Protein AF-A0A8S3EMP4-F1 (afdb_monomer_lite)

Foldseek 3Di:
DLLVLQVVLCCVVPVPLDQDQEEEEAEPEPPFADDDQVVLVVVVDRYGYHHDLVNLLSVLLSNVVSVVVCVVVVHDQAAYEYEYEEELVSVLSNLVSNCVNCVPPDPCVVVSYAYHYAYREDYPVQVVVCVVPVLSCVLHVVNNDDDSHDDSVSVSVSVVCCVVPPPDGDPDDSVVSVPPPDDD

Organism: NCBI:txid392030

Sequence (184 aa):
SPRDSVVKQLDELYTNDRLPDTVICLYTGINQPNINATKFKEYNLSVISLSTFVDAKAVLNNLIQRIQKNTSQSQQISVIRIVLLGNDAFVNAFLQSYVECLASRPHEYMNYFRFYFVPLIFSYLAKFLGSLDSQYGSLFSSMESYSEMIDARELSQKITRYLKTSQRTLALPVGEVMLNRKGR

Secondary structure (DSSP, 8-state):
-HHHHHHHHHHHH-TTSPPPSEEEEEE-STT--B--GGGGGGGT--EEEE-STHHHHHHHHHHHHHHHHHHHTTPPPPPEEEEEEE-HHHHHHHHHHHHHHHTTS-GGGGGGEEEEEEESS--HHHHHHHHH-HHHHHHHGGGGG--SB--HHHHHHHHHHHHHH--------HHHHTTTTS--

InterPro domains:
  IPR019381 Phosphofurin acidic cluster sorting protein 1/2, C-terminal [PF10254] (7-182)
  IPR019381 Phosphofurin acidic cluster sorting protein 1/2, C-terminal [PTHR13280] (2-182)

Radius of gyration: 16.08 Å; chains: 1; bounding box: 39×39×39 Å

Structure (mmCIF, N/CA/C/O backbone):
data_AF-A0A8S3EMP4-F1
#
_entry.id   AF-A0A8S3EMP4-F1
#
loop_
_atom_site.group_PDB
_atom_site.id
_atom_site.type_symbol
_atom_site.label_atom_id
_atom_site.label_alt_id
_atom_site.label_comp_id
_atom_site.label_asym_id
_atom_site.label_entity_id
_atom_site.label_seq_id
_atom_site.pdbx_PDB_ins_code
_atom_site.Cartn_x
_atom_site.Cartn_y
_atom_site.Cartn_z
_atom_site.occupancy
_atom_site.B_iso_or_equiv
_atom_site.auth_seq_id
_atom_site.auth_comp_id
_atom_site.auth_asym_id
_atom_site.auth_atom_id
_atom_site.pdbx_PDB_model_num
ATOM 1 N N . SER A 1 1 ? 12.428 14.053 11.175 1.00 54.91 1 SER A N 1
ATOM 2 C CA . SER A 1 1 ? 12.764 12.627 10.959 1.00 54.91 1 SER A CA 1
ATOM 3 C C . SER A 1 1 ? 11.940 12.075 9.792 1.00 54.91 1 SER A C 1
ATOM 5 O O . SER A 1 1 ? 10.951 12.714 9.443 1.00 54.91 1 SER A O 1
ATOM 7 N N . PRO A 1 2 ? 12.296 10.930 9.171 1.00 59.41 2 PRO A N 1
ATOM 8 C CA . PRO A 1 2 ? 11.475 10.305 8.121 1.00 59.41 2 PRO A CA 1
ATOM 9 C C . PRO A 1 2 ? 10.012 10.088 8.547 1.00 59.41 2 PRO A C 1
ATOM 11 O O . PRO A 1 2 ? 9.094 10.389 7.789 1.00 59.41 2 PRO A O 1
ATOM 14 N N . ARG A 1 3 ? 9.790 9.723 9.820 1.00 58.44 3 ARG A N 1
ATOM 15 C CA . ARG A 1 3 ? 8.451 9.588 10.418 1.00 58.44 3 ARG A CA 1
ATOM 16 C C . ARG A 1 3 ? 7.648 10.892 10.391 1.00 58.44 3 ARG A C 1
ATOM 18 O O . ARG A 1 3 ? 6.479 10.864 10.021 1.00 58.44 3 ARG A O 1
ATOM 25 N N . ASP A 1 4 ? 8.268 12.025 10.723 1.00 66.31 4 ASP A N 1
ATOM 26 C CA . ASP A 1 4 ? 7.581 13.330 10.745 1.00 66.31 4 ASP A CA 1
ATOM 27 C C . ASP A 1 4 ? 7.141 13.763 9.338 1.00 66.31 4 ASP A C 1
ATOM 29 O O . ASP A 1 4 ? 6.114 14.417 9.173 1.00 66.31 4 ASP A O 1
ATOM 33 N N . SER A 1 5 ? 7.886 13.354 8.304 1.00 78.50 5 SER A N 1
ATOM 34 C CA . SER A 1 5 ? 7.520 13.610 6.907 1.00 78.50 5 SER A CA 1
ATOM 35 C C . SER A 1 5 ? 6.295 12.802 6.471 1.00 78.50 5 SER A C 1
ATOM 37 O O . SER A 1 5 ? 5.446 13.321 5.748 1.00 78.50 5 SER A O 1
ATOM 39 N N . VAL A 1 6 ? 6.173 11.552 6.925 1.00 80.81 6 VAL A N 1
ATOM 40 C CA . VAL A 1 6 ? 5.032 10.678 6.603 1.00 80.81 6 VAL A CA 1
ATOM 41 C C . VAL A 1 6 ? 3.768 11.145 7.313 1.00 80.81 6 VAL A C 1
ATOM 43 O O . VAL A 1 6 ? 2.712 11.220 6.691 1.00 80.81 6 VAL A O 1
ATOM 46 N N . VAL A 1 7 ? 3.874 11.505 8.595 1.00 80.06 7 VAL A N 1
ATOM 47 C CA . VAL A 1 7 ? 2.746 12.053 9.365 1.00 80.06 7 VAL A CA 1
ATOM 48 C C . VAL A 1 7 ? 2.247 13.348 8.729 1.00 80.06 7 VAL A C 1
ATOM 50 O O . VAL A 1 7 ? 1.055 13.471 8.473 1.00 80.06 7 VAL A O 1
ATOM 53 N N . LYS A 1 8 ? 3.153 14.252 8.341 1.00 83.44 8 LYS A N 1
ATOM 54 C CA . LYS A 1 8 ? 2.778 15.480 7.632 1.00 83.44 8 LYS A CA 1
ATOM 55 C C . LYS A 1 8 ? 2.045 15.201 6.314 1.00 83.44 8 LYS A C 1
ATOM 57 O O . LYS A 1 8 ? 1.024 15.825 6.051 1.00 83.44 8 LYS A O 1
ATOM 62 N N . GLN A 1 9 ? 2.518 14.244 5.510 1.00 82.62 9 GLN A N 1
ATOM 63 C CA . GLN A 1 9 ? 1.823 13.835 4.280 1.00 82.62 9 GLN A CA 1
ATOM 64 C C . GLN A 1 9 ? 0.419 13.282 4.573 1.00 82.62 9 GLN A C 1
ATOM 66 O O . GLN A 1 9 ? -0.524 13.587 3.850 1.00 82.62 9 GLN A O 1
ATOM 71 N N . LEU A 1 10 ? 0.263 12.482 5.631 1.00 81.12 10 LEU A N 1
ATOM 72 C CA . LEU A 1 10 ? -1.033 11.936 6.044 1.00 81.12 10 LEU A CA 1
ATOM 73 C C . LEU A 1 10 ? -2.005 13.032 6.494 1.00 81.12 10 LEU A C 1
ATOM 75 O O . LEU A 1 10 ? -3.180 12.983 6.132 1.00 81.12 10 LEU A O 1
ATOM 79 N N . ASP A 1 11 ? -1.521 14.019 7.244 1.00 83.69 11 ASP A N 1
ATOM 80 C CA . ASP A 1 11 ? -2.336 15.132 7.735 1.00 83.69 11 ASP A CA 1
ATOM 81 C C . ASP A 1 11 ? -2.747 16.077 6.595 1.00 83.69 11 ASP A C 1
ATOM 83 O O . ASP A 1 11 ? -3.903 16.498 6.526 1.00 83.69 11 ASP A O 1
ATOM 87 N N . GLU A 1 12 ? -1.839 16.343 5.649 1.00 80.81 12 GLU A N 1
ATOM 88 C CA . GLU A 1 12 ? -2.131 17.113 4.432 1.00 80.81 12 GLU A CA 1
ATOM 89 C C . GLU A 1 12 ? -3.166 16.415 3.538 1.00 80.81 12 GLU A C 1
ATOM 91 O O . GLU A 1 12 ? -4.031 17.075 2.962 1.00 80.81 12 GLU A O 1
ATOM 96 N N . LEU A 1 13 ? -3.090 15.087 3.411 1.00 78.50 13 LEU A N 1
ATOM 97 C CA . LEU A 1 13 ? -3.970 14.321 2.525 1.00 78.50 13 LEU A CA 1
ATOM 98 C C . LEU A 1 13 ? -5.334 14.010 3.146 1.00 78.50 13 LEU A C 1
ATOM 100 O O . LEU A 1 13 ? -6.317 13.880 2.416 1.00 78.50 13 LEU A O 1
ATOM 104 N N . TYR A 1 14 ? -5.415 13.876 4.472 1.00 76.94 14 TYR A N 1
ATOM 105 C CA . TYR A 1 14 ? -6.601 13.347 5.142 1.00 76.94 14 TYR A CA 1
ATOM 106 C C . TYR A 1 14 ? -6.993 14.192 6.362 1.00 76.94 14 TYR A C 1
ATOM 108 O O . TYR A 1 14 ? -6.896 13.760 7.511 1.00 76.94 14 TYR A O 1
ATOM 116 N N . THR A 1 15 ? -7.504 15.391 6.107 1.00 66.06 15 THR A N 1
ATOM 117 C CA . T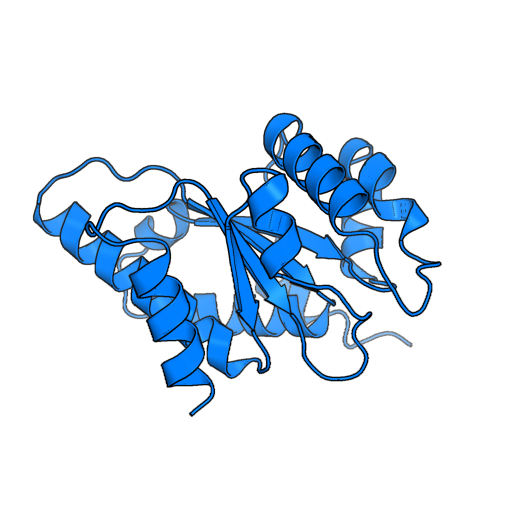HR A 1 15 ? -7.651 16.483 7.088 1.00 66.06 15 THR A CA 1
ATOM 118 C C . THR A 1 15 ? -8.811 16.338 8.091 1.00 66.06 15 THR A C 1
ATOM 120 O O . THR A 1 15 ? -8.842 17.058 9.079 1.00 66.06 15 THR A O 1
ATOM 123 N N . ASN A 1 16 ? -9.764 15.419 7.878 1.00 64.56 16 ASN A N 1
ATOM 124 C CA . ASN A 1 16 ? -11.051 15.402 8.608 1.00 64.56 16 ASN A CA 1
ATOM 125 C C . ASN A 1 16 ? -11.329 14.121 9.411 1.00 64.56 16 ASN A C 1
ATOM 127 O O . ASN A 1 16 ? -12.489 13.738 9.541 1.00 64.56 16 ASN A O 1
ATOM 131 N N . ASP A 1 17 ? -10.300 13.386 9.847 1.00 65.62 17 ASP A N 1
ATOM 132 C CA . ASP A 1 17 ? -10.422 12.059 10.497 1.00 65.62 17 ASP A CA 1
ATOM 133 C C . ASP A 1 17 ? -11.165 10.978 9.687 1.00 65.62 17 ASP A C 1
ATOM 135 O O . ASP A 1 17 ? -11.232 9.817 10.099 1.00 65.62 17 ASP A O 1
ATOM 139 N N . ARG A 1 18 ? -11.693 11.337 8.511 1.00 73.12 18 ARG A N 1
ATOM 140 C CA . ARG A 1 18 ? -12.319 10.417 7.573 1.00 73.12 18 ARG A CA 1
ATOM 141 C C . ARG A 1 18 ? -11.292 9.389 7.139 1.00 73.12 18 ARG A C 1
ATOM 143 O O . ARG A 1 18 ? -10.124 9.714 6.884 1.00 73.12 18 ARG A O 1
ATOM 150 N N . LEU A 1 19 ? -11.752 8.150 7.067 1.00 81.56 19 LEU A N 1
ATOM 151 C CA . LEU A 1 19 ? -10.963 7.069 6.518 1.00 81.56 19 LEU A CA 1
ATOM 152 C C . LEU A 1 19 ? -10.898 7.215 4.997 1.00 81.56 19 LEU A C 1
ATOM 154 O O . LEU A 1 19 ? -11.929 7.440 4.362 1.00 81.56 19 LEU A O 1
ATOM 158 N N . PRO A 1 20 ? -9.700 7.127 4.404 1.00 86.19 20 PRO A N 1
ATOM 159 C CA . PRO A 1 20 ? -9.576 7.117 2.960 1.00 86.19 20 PRO A CA 1
ATOM 160 C C . PRO A 1 20 ? -10.030 5.780 2.378 1.00 86.19 20 PRO A C 1
ATOM 162 O O . PRO A 1 20 ? -9.661 4.719 2.876 1.00 86.19 20 PRO A O 1
ATOM 165 N N . ASP A 1 21 ? -10.741 5.825 1.252 1.00 88.50 21 ASP A N 1
ATOM 166 C CA . ASP A 1 21 ? -11.104 4.610 0.511 1.00 88.50 21 ASP A CA 1
ATOM 167 C C . ASP A 1 21 ? -9.883 3.926 -0.120 1.00 88.50 21 ASP A C 1
ATOM 169 O O . ASP A 1 21 ? -9.904 2.731 -0.434 1.00 88.50 21 ASP A O 1
ATOM 173 N N . THR A 1 22 ? -8.822 4.690 -0.395 1.00 91.81 22 THR A N 1
ATOM 174 C CA . THR A 1 22 ? -7.575 4.198 -0.985 1.00 91.81 22 THR A CA 1
ATOM 175 C C . THR A 1 22 ? -6.382 4.995 -0.472 1.00 91.81 22 THR A C 1
ATOM 177 O O . THR A 1 22 ? -6.402 6.221 -0.474 1.00 91.81 22 THR A O 1
ATOM 180 N N . VAL A 1 23 ? -5.330 4.283 -0.073 1.00 93.56 23 VAL A N 1
ATOM 181 C CA . VAL A 1 23 ? -4.035 4.825 0.344 1.00 93.56 23 VAL A CA 1
ATOM 182 C C . VAL A 1 23 ? -2.970 4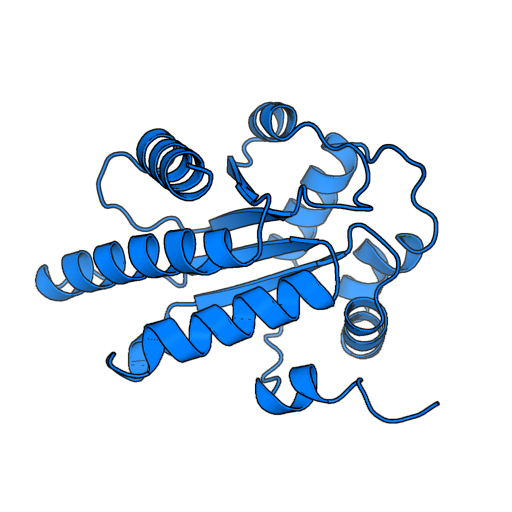.240 -0.567 1.00 93.56 23 VAL A C 1
ATOM 184 O O . VAL A 1 23 ? -2.798 3.023 -0.608 1.00 93.56 23 VAL A O 1
ATOM 187 N N . ILE A 1 24 ? -2.254 5.092 -1.298 1.00 95.31 24 ILE A N 1
ATOM 188 C CA . ILE A 1 24 ? -1.181 4.662 -2.196 1.00 95.31 24 ILE A CA 1
ATOM 189 C C . ILE A 1 24 ? 0.159 4.960 -1.529 1.00 95.31 24 ILE A C 1
ATOM 191 O O . ILE A 1 24 ? 0.492 6.116 -1.283 1.00 95.31 24 ILE A O 1
ATOM 195 N N . CYS A 1 25 ? 0.925 3.916 -1.243 1.00 95.62 25 CYS A N 1
ATOM 196 C CA . CYS A 1 25 ? 2.246 3.983 -0.634 1.00 95.62 25 CYS A CA 1
ATOM 197 C C . CYS A 1 25 ? 3.307 3.737 -1.710 1.00 95.62 25 CYS A C 1
ATOM 199 O O . CYS A 1 25 ? 3.409 2.626 -2.230 1.00 95.62 25 CYS A O 1
ATOM 201 N N . LEU A 1 26 ? 4.100 4.759 -2.026 1.00 94.75 26 LEU A N 1
ATOM 202 C CA . LEU A 1 26 ? 5.211 4.688 -2.970 1.00 94.75 26 LEU A CA 1
ATOM 203 C C . LEU A 1 26 ? 6.528 4.502 -2.229 1.00 94.75 26 LEU A C 1
ATOM 205 O O . LEU A 1 26 ? 6.941 5.379 -1.476 1.00 94.75 26 LEU A O 1
ATOM 209 N N . TYR A 1 27 ? 7.209 3.385 -2.464 1.00 93.50 27 TYR A N 1
ATOM 210 C CA . TYR A 1 27 ? 8.546 3.171 -1.935 1.00 93.50 27 TYR A CA 1
ATOM 211 C C . TYR A 1 27 ? 9.580 3.949 -2.755 1.00 93.50 27 TYR A C 1
ATOM 213 O O . TYR A 1 27 ? 9.762 3.697 -3.943 1.00 93.50 27 TYR A O 1
ATOM 221 N N . THR A 1 28 ? 10.275 4.882 -2.106 1.00 90.44 28 THR A N 1
ATOM 222 C CA . THR A 1 28 ? 11.315 5.739 -2.704 1.00 90.44 28 THR A CA 1
ATOM 223 C C . THR A 1 28 ? 12.688 5.481 -2.078 1.00 90.44 28 THR A C 1
ATOM 225 O O . THR A 1 28 ? 13.513 6.389 -1.976 1.00 90.44 28 THR A O 1
ATOM 228 N N . GLY A 1 29 ? 12.905 4.272 -1.555 1.00 85.56 29 GLY A N 1
ATOM 229 C CA . GLY A 1 29 ? 14.180 3.879 -0.962 1.00 85.56 29 GLY A CA 1
ATOM 230 C C . GLY A 1 29 ? 15.260 3.573 -2.004 1.00 85.56 29 GLY A C 1
ATOM 231 O O . GLY A 1 29 ? 15.173 3.951 -3.170 1.00 85.56 29 GLY A O 1
ATOM 232 N N . ILE A 1 30 ? 16.303 2.868 -1.570 1.00 81.62 30 ILE A N 1
ATOM 233 C CA . ILE A 1 30 ? 17.479 2.573 -2.399 1.00 81.62 30 ILE A CA 1
ATOM 234 C C . ILE A 1 30 ? 17.097 1.645 -3.569 1.00 81.62 30 ILE A C 1
ATOM 236 O O . ILE A 1 30 ? 16.259 0.752 -3.417 1.00 81.62 30 ILE A O 1
ATOM 240 N N . ASN A 1 31 ? 17.747 1.834 -4.725 1.00 82.31 31 ASN A N 1
ATOM 241 C CA . ASN A 1 31 ? 17.566 1.025 -5.939 1.00 82.31 31 ASN A CA 1
ATOM 242 C C . ASN A 1 31 ? 16.111 0.982 -6.429 1.00 82.31 31 ASN A C 1
ATOM 244 O O . ASN A 1 31 ? 15.621 -0.062 -6.860 1.00 82.31 31 ASN A O 1
ATOM 248 N N . GLN A 1 32 ? 15.404 2.105 -6.304 1.00 84.00 32 GLN A N 1
ATOM 249 C CA . GLN A 1 32 ? 14.088 2.306 -6.900 1.00 84.00 32 GLN A CA 1
ATOM 250 C C . GLN A 1 32 ? 14.197 3.240 -8.109 1.00 84.00 32 GLN A C 1
ATOM 252 O O . GLN A 1 32 ? 15.048 4.135 -8.105 1.00 84.00 32 GLN A O 1
ATOM 257 N N . PRO A 1 33 ? 13.350 3.053 -9.133 1.00 85.50 33 PRO A N 1
ATOM 258 C CA . PRO A 1 33 ? 13.275 3.985 -10.247 1.00 85.50 33 PRO A CA 1
ATOM 259 C C . PRO A 1 33 ? 12.856 5.371 -9.756 1.00 85.50 33 PRO A C 1
ATOM 261 O O . PRO A 1 33 ? 12.104 5.510 -8.786 1.00 85.50 33 PRO A O 1
ATOM 264 N N . ASN A 1 34 ? 13.324 6.409 -10.445 1.00 84.62 34 ASN A N 1
ATOM 265 C CA . ASN A 1 34 ? 12.960 7.773 -10.100 1.00 84.62 34 ASN A CA 1
ATOM 266 C C . ASN A 1 34 ? 11.498 8.035 -10.490 1.00 84.62 34 ASN A C 1
ATOM 268 O O . ASN A 1 34 ? 11.130 7.964 -11.666 1.00 84.62 34 ASN A O 1
ATOM 272 N N . ILE A 1 35 ? 10.665 8.325 -9.490 1.00 87.06 35 ILE A N 1
ATOM 273 C CA . ILE A 1 35 ? 9.234 8.582 -9.642 1.00 87.06 35 ILE A CA 1
ATOM 274 C C . ILE A 1 35 ? 8.884 9.845 -8.867 1.00 87.06 35 ILE A C 1
ATOM 276 O O . ILE A 1 35 ? 9.052 9.918 -7.650 1.00 87.06 35 ILE A O 1
ATOM 280 N N . ASN A 1 36 ? 8.324 10.832 -9.563 1.00 85.81 36 ASN A N 1
ATOM 281 C CA . ASN A 1 36 ? 7.848 12.042 -8.911 1.00 85.81 36 ASN A CA 1
ATOM 282 C C . ASN A 1 36 ? 6.429 11.840 -8.353 1.00 85.81 36 ASN A C 1
ATOM 284 O O . ASN A 1 36 ? 5.449 11.867 -9.101 1.00 85.81 36 ASN A O 1
ATOM 288 N N . ALA A 1 37 ? 6.324 11.695 -7.030 1.00 85.75 37 ALA A N 1
ATOM 289 C CA . ALA A 1 37 ? 5.057 11.522 -6.323 1.00 85.75 37 ALA A CA 1
ATOM 290 C C . ALA A 1 37 ? 4.058 12.674 -6.550 1.00 85.75 37 ALA A C 1
ATOM 292 O O . ALA A 1 37 ? 2.849 12.445 -6.530 1.00 85.75 37 ALA A O 1
ATOM 293 N N . THR A 1 38 ? 4.521 13.906 -6.811 1.00 85.62 38 THR A N 1
ATOM 294 C CA . THR A 1 38 ? 3.608 15.047 -7.002 1.00 85.62 38 THR A CA 1
ATOM 295 C C . THR A 1 38 ? 2.818 14.953 -8.303 1.00 85.62 38 THR A C 1
ATOM 297 O O . THR A 1 38 ? 1.678 15.413 -8.341 1.00 85.62 38 THR A O 1
ATOM 300 N N . LYS A 1 39 ? 3.358 14.278 -9.329 1.00 89.38 39 LYS A N 1
ATOM 301 C CA . LYS A 1 39 ? 2.676 14.074 -10.617 1.00 89.38 39 LYS A CA 1
ATOM 302 C C . LYS A 1 39 ? 1.420 13.210 -10.500 1.00 89.38 39 LYS A C 1
ATOM 304 O O . LYS A 1 39 ? 0.524 13.336 -11.321 1.00 89.38 39 LYS A O 1
ATOM 309 N N . PHE A 1 40 ? 1.305 12.364 -9.474 1.00 90.19 40 PHE A N 1
ATOM 310 C CA . PHE A 1 40 ? 0.097 11.554 -9.263 1.00 90.19 40 PHE A CA 1
ATOM 311 C C . PHE A 1 40 ? -1.135 12.410 -8.952 1.00 90.19 40 PHE A C 1
ATOM 313 O O . PHE A 1 40 ? -2.252 12.021 -9.303 1.00 90.19 40 PHE A O 1
ATOM 320 N N . LYS A 1 41 ? -0.939 13.611 -8.383 1.00 87.94 41 LYS A N 1
ATOM 321 C CA . LYS A 1 41 ? -2.032 14.558 -8.125 1.00 87.94 41 LYS A CA 1
ATOM 322 C C . LYS A 1 41 ? -2.715 15.012 -9.417 1.00 87.94 41 LYS A C 1
ATOM 324 O O . LYS A 1 41 ? -3.926 15.195 -9.413 1.00 87.94 41 LYS A O 1
ATOM 329 N N . GLU A 1 42 ? -1.979 15.109 -10.526 1.00 91.50 42 GLU A N 1
ATOM 330 C CA . GLU A 1 42 ? -2.532 15.438 -11.852 1.00 91.50 42 GLU A CA 1
ATOM 331 C C . GLU A 1 42 ? -3.519 14.368 -12.356 1.00 91.50 42 GLU A C 1
ATOM 333 O O . GLU A 1 42 ? -4.370 14.647 -13.197 1.00 91.50 42 GLU A O 1
ATOM 338 N N . TYR A 1 43 ? -3.442 13.150 -11.808 1.00 90.12 43 TYR A N 1
ATOM 339 C CA . TYR A 1 43 ? -4.298 12.010 -12.147 1.00 90.12 43 TYR A CA 1
ATOM 340 C C . TYR A 1 43 ? -5.298 11.661 -11.036 1.00 90.12 43 TYR A C 1
ATOM 342 O O . TYR A 1 43 ? -5.850 10.562 -11.035 1.00 90.12 43 TYR A O 1
ATOM 350 N N . ASN A 1 44 ? -5.548 12.587 -10.100 1.00 87.69 44 ASN A N 1
ATOM 351 C CA . ASN A 1 44 ? -6.424 12.405 -8.936 1.00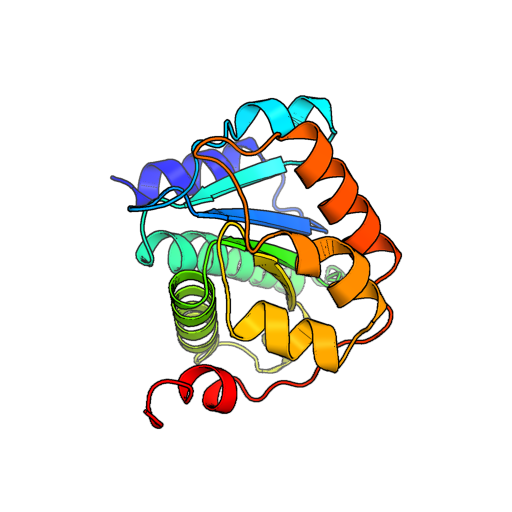 87.69 44 ASN A CA 1
ATOM 352 C C . ASN A 1 44 ? -6.009 11.242 -8.016 1.00 87.69 44 ASN A C 1
ATOM 354 O O . ASN A 1 44 ? -6.855 10.620 -7.372 1.00 87.69 44 ASN A O 1
ATOM 358 N N . LEU A 1 45 ? -4.709 10.941 -7.947 1.00 89.44 45 LEU A N 1
ATOM 359 C CA . LEU A 1 45 ? -4.158 9.930 -7.052 1.00 89.44 45 LEU A CA 1
ATOM 360 C C . LEU A 1 45 ? -3.313 10.592 -5.959 1.00 89.44 45 LEU A C 1
ATOM 362 O O . LEU A 1 45 ? -2.332 11.286 -6.229 1.00 89.44 45 LEU A O 1
ATOM 366 N N . SER A 1 46 ? -3.686 10.342 -4.707 1.00 87.19 46 SER A N 1
ATOM 367 C CA . SER A 1 46 ? -2.927 10.773 -3.533 1.00 87.19 46 SER A CA 1
ATOM 368 C C . SER A 1 46 ? -1.917 9.700 -3.147 1.00 87.19 46 SER A C 1
ATOM 370 O O . SER A 1 46 ? -2.298 8.583 -2.795 1.00 87.19 46 SER A O 1
ATOM 372 N N . VAL A 1 47 ? -0.632 10.046 -3.210 1.00 91.06 47 VAL A N 1
ATOM 373 C CA . VAL A 1 47 ? 0.483 9.130 -2.946 1.00 91.06 47 VAL A CA 1
ATOM 374 C C . VAL A 1 47 ? 1.281 9.600 -1.738 1.00 91.06 47 VAL A C 1
ATOM 376 O O . VAL A 1 47 ? 1.633 10.774 -1.640 1.00 91.06 47 VAL A O 1
ATOM 379 N N . ILE A 1 48 ? 1.593 8.664 -0.846 1.00 92.56 48 ILE A N 1
ATOM 380 C CA . ILE A 1 48 ? 2.481 8.852 0.299 1.00 92.56 48 ILE A CA 1
ATOM 381 C C . ILE A 1 48 ? 3.821 8.216 -0.047 1.00 92.56 48 ILE A C 1
ATOM 383 O O . ILE A 1 48 ? 3.890 7.018 -0.326 1.00 92.56 48 ILE A O 1
ATOM 387 N N . SER A 1 49 ? 4.887 9.010 -0.021 1.00 92.50 49 SER A N 1
ATOM 388 C CA . SER A 1 49 ? 6.240 8.510 -0.274 1.00 92.50 49 SER A CA 1
ATOM 389 C C . SER A 1 49 ? 6.846 7.949 1.009 1.00 92.50 49 SER A C 1
ATOM 391 O O . SER A 1 49 ? 6.898 8.644 2.026 1.00 92.50 49 SER A O 1
ATOM 393 N N . LEU A 1 50 ? 7.306 6.699 0.953 1.00 93.12 50 LEU A N 1
ATOM 394 C CA . LEU A 1 50 ? 7.946 5.975 2.047 1.00 93.12 50 LEU A CA 1
ATOM 395 C C . LEU A 1 50 ? 9.403 5.699 1.673 1.00 93.12 50 LEU A C 1
ATOM 397 O O . LEU A 1 50 ? 9.699 4.979 0.721 1.00 93.12 50 LEU A O 1
ATOM 401 N N . SER A 1 51 ? 10.321 6.265 2.445 1.00 87.25 51 SER A N 1
ATOM 402 C CA . SER A 1 51 ? 11.765 6.154 2.204 1.00 87.25 51 SER A CA 1
ATOM 403 C C . SER A 1 51 ? 12.382 4.955 2.924 1.00 87.25 51 SER A C 1
ATOM 405 O O . SER A 1 51 ? 13.374 4.380 2.475 1.00 87.25 51 SER A O 1
ATOM 407 N N . THR A 1 52 ? 11.771 4.544 4.036 1.00 86.12 52 THR A N 1
ATOM 408 C CA . THR A 1 52 ? 12.240 3.453 4.888 1.00 86.12 52 THR A CA 1
ATOM 409 C C . THR A 1 52 ? 11.112 2.483 5.216 1.00 86.12 52 THR A C 1
ATOM 411 O O . THR A 1 52 ? 9.931 2.817 5.169 1.00 86.12 52 THR A O 1
ATOM 414 N N . PHE A 1 53 ? 11.467 1.271 5.633 1.00 80.50 53 PHE A N 1
ATOM 415 C CA . PHE A 1 53 ? 10.480 0.287 6.086 1.00 80.50 53 PHE A CA 1
ATOM 416 C C . PHE A 1 53 ? 9.779 0.682 7.394 1.00 80.50 53 PHE A C 1
ATOM 418 O O . PHE A 1 53 ? 8.684 0.207 7.679 1.00 80.50 53 PHE A O 1
ATOM 425 N N . VAL A 1 54 ? 10.369 1.593 8.171 1.00 82.62 54 VAL A N 1
ATOM 426 C CA . VAL A 1 54 ? 9.771 2.116 9.406 1.00 82.62 54 VAL A CA 1
ATOM 427 C C . VAL A 1 54 ? 8.571 3.021 9.109 1.00 82.62 54 VAL A C 1
ATOM 429 O O . VAL A 1 54 ? 7.655 3.115 9.928 1.00 82.62 54 VAL A O 1
ATOM 432 N N . ASP A 1 55 ? 8.548 3.641 7.930 1.00 88.56 55 ASP A N 1
ATOM 433 C CA . ASP A 1 55 ? 7.476 4.535 7.494 1.00 88.56 55 ASP A CA 1
ATOM 434 C C . ASP A 1 55 ? 6.139 3.781 7.340 1.00 88.56 55 ASP A C 1
ATOM 436 O O . ASP A 1 55 ? 5.076 4.343 7.607 1.00 88.56 55 ASP A O 1
ATOM 440 N N . ALA A 1 56 ? 6.180 2.477 7.031 1.00 90.31 56 ALA A N 1
ATOM 441 C CA . ALA A 1 56 ? 4.994 1.621 6.953 1.00 90.31 56 ALA A CA 1
ATOM 442 C C . ALA A 1 56 ? 4.205 1.591 8.274 1.00 90.31 56 ALA A C 1
ATOM 444 O O . ALA A 1 56 ? 2.982 1.739 8.272 1.00 90.31 56 ALA A O 1
ATOM 445 N N . LYS A 1 57 ? 4.901 1.478 9.417 1.00 90.75 57 LYS A N 1
ATOM 446 C CA . LYS A 1 57 ? 4.267 1.512 10.747 1.00 90.75 57 LYS A CA 1
ATOM 447 C C . LYS A 1 57 ? 3.575 2.842 11.017 1.00 90.75 57 LYS A C 1
ATOM 449 O O . LYS A 1 57 ? 2.530 2.856 11.658 1.00 90.75 57 LYS A O 1
ATOM 454 N N . ALA A 1 58 ? 4.146 3.956 10.558 1.00 90.81 58 ALA A N 1
ATOM 455 C CA . ALA A 1 58 ? 3.543 5.273 10.751 1.00 90.81 58 ALA A CA 1
ATOM 456 C C . ALA A 1 58 ? 2.216 5.391 9.985 1.00 90.81 58 ALA A C 1
ATOM 458 O O . ALA A 1 58 ? 1.214 5.798 10.573 1.00 90.81 58 ALA A O 1
ATOM 459 N N . VAL A 1 59 ? 2.187 4.948 8.721 1.00 92.94 59 VAL A N 1
ATOM 460 C CA . VAL A 1 59 ? 0.955 4.886 7.915 1.00 92.94 59 VAL A CA 1
ATOM 461 C C . VAL A 1 59 ? -0.092 4.000 8.587 1.00 92.94 59 VAL A C 1
ATOM 463 O O . VAL A 1 59 ? -1.221 4.435 8.806 1.00 92.94 59 VAL A O 1
ATOM 466 N N . LEU A 1 60 ? 0.285 2.780 8.973 1.00 93.62 60 LEU A N 1
ATOM 467 C CA . LEU A 1 60 ? -0.626 1.821 9.600 1.00 93.62 60 LEU A CA 1
ATOM 468 C C . LEU A 1 60 ? -1.185 2.326 10.931 1.00 93.62 60 LEU A C 1
ATOM 470 O O . LEU A 1 60 ? -2.392 2.265 11.145 1.00 93.62 60 LEU A O 1
ATOM 474 N N . ASN A 1 61 ? -0.340 2.871 11.808 1.00 92.19 61 ASN A N 1
ATOM 475 C CA . ASN A 1 61 ? -0.788 3.413 13.089 1.00 92.19 61 ASN A CA 1
ATOM 476 C C . ASN A 1 61 ? -1.750 4.590 12.905 1.00 92.19 61 ASN A C 1
ATOM 478 O O . ASN A 1 61 ? -2.744 4.661 13.623 1.00 92.19 61 ASN A O 1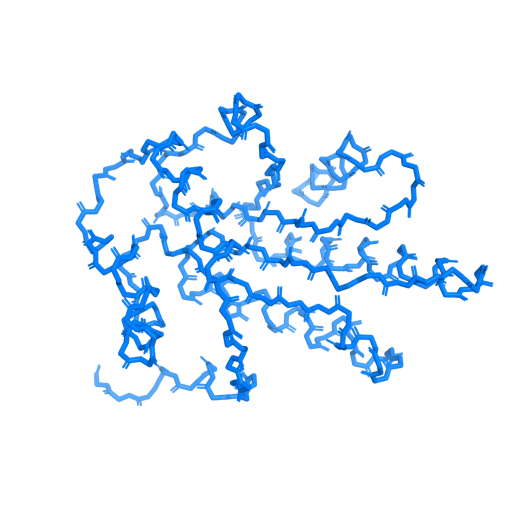
ATOM 482 N N . ASN A 1 62 ? -1.500 5.479 11.938 1.00 91.38 62 ASN A N 1
ATOM 483 C CA . ASN A 1 62 ? -2.413 6.583 11.640 1.00 91.38 62 ASN A CA 1
ATOM 484 C C . ASN A 1 62 ? -3.784 6.066 11.166 1.00 91.38 62 ASN A C 1
ATOM 486 O O . ASN A 1 62 ? -4.817 6.504 11.671 1.00 91.38 62 ASN A O 1
ATOM 490 N N . LEU A 1 63 ? -3.807 5.078 10.264 1.00 92.62 63 LEU A N 1
ATOM 491 C CA . LEU A 1 63 ? -5.054 4.458 9.800 1.00 92.62 63 LEU A CA 1
ATOM 492 C C . LEU A 1 63 ? -5.794 3.736 10.933 1.00 92.62 63 LEU A C 1
ATOM 494 O O . LEU A 1 63 ? -7.000 3.910 11.079 1.00 92.62 63 LEU A O 1
ATOM 498 N N . ILE A 1 64 ? -5.084 2.981 11.774 1.00 93.00 64 ILE A N 1
ATOM 499 C CA . ILE A 1 64 ? -5.669 2.274 12.924 1.00 93.00 64 ILE A CA 1
ATOM 500 C C . ILE A 1 64 ? -6.252 3.259 13.942 1.00 93.00 64 ILE A C 1
ATOM 502 O O . ILE A 1 64 ? -7.333 3.011 14.469 1.00 93.00 64 ILE A O 1
ATOM 506 N N . GLN A 1 65 ? -5.586 4.387 14.202 1.00 91.19 65 GLN A N 1
ATOM 507 C CA . GLN A 1 65 ? -6.122 5.435 15.077 1.00 91.19 65 GLN A CA 1
ATOM 508 C C . GLN A 1 65 ? -7.428 6.017 14.522 1.00 91.19 65 GLN A C 1
ATOM 510 O O . GLN A 1 65 ? -8.393 6.188 15.270 1.00 91.19 65 GLN A O 1
ATOM 515 N N . ARG A 1 66 ? -7.497 6.261 13.207 1.00 90.62 66 ARG A N 1
ATOM 516 C CA . ARG A 1 66 ? -8.730 6.713 12.547 1.00 90.62 66 ARG A CA 1
ATOM 517 C C . ARG A 1 66 ? -9.828 5.655 12.629 1.00 90.62 66 ARG A C 1
ATOM 519 O O . ARG A 1 66 ? -10.945 6.002 13.000 1.00 90.62 66 ARG A O 1
ATOM 526 N N . ILE A 1 67 ? -9.517 4.383 12.365 1.00 92.44 67 ILE A N 1
ATOM 527 C CA . ILE A 1 67 ? -10.451 3.255 12.533 1.00 92.44 67 ILE A CA 1
ATOM 528 C C . ILE A 1 67 ? -11.005 3.258 13.954 1.00 92.44 67 ILE A C 1
ATOM 530 O O . ILE A 1 67 ? -12.214 3.339 14.130 1.00 92.44 67 ILE A O 1
ATOM 534 N N . GLN A 1 68 ? -10.132 3.279 14.964 1.00 91.25 68 GLN A N 1
ATOM 535 C CA . GLN A 1 68 ? -10.530 3.275 16.369 1.00 91.25 68 GLN A CA 1
ATOM 536 C C . GLN A 1 68 ? -11.474 4.440 16.701 1.00 91.25 68 GLN A C 1
ATOM 538 O O . GLN A 1 68 ? -12.481 4.243 17.386 1.00 91.25 68 GLN A O 1
ATOM 543 N N . LYS A 1 69 ? -11.193 5.644 16.188 1.00 90.62 69 LYS A N 1
ATOM 544 C CA . LYS A 1 69 ? -12.042 6.829 16.376 1.00 90.62 69 LYS A CA 1
ATOM 545 C C . LYS A 1 69 ? -13.412 6.682 15.705 1.00 90.62 69 LYS A C 1
ATOM 547 O O . LYS A 1 69 ? -14.422 6.943 16.352 1.00 90.62 69 LYS A O 1
ATOM 552 N N . ASN A 1 70 ? -13.451 6.216 14.456 1.00 88.50 70 ASN A N 1
ATOM 553 C CA . ASN A 1 70 ? -14.692 5.999 13.702 1.00 88.50 70 ASN A CA 1
ATOM 554 C C . ASN A 1 70 ? -15.546 4.891 14.354 1.00 88.50 70 ASN A C 1
ATOM 556 O O . ASN A 1 70 ? -16.743 5.088 14.559 1.00 88.50 70 ASN A O 1
ATOM 560 N N . THR A 1 71 ? -14.933 3.778 14.784 1.00 88.75 71 THR A N 1
ATOM 561 C CA . THR A 1 71 ? -15.612 2.708 15.538 1.00 88.75 71 THR A CA 1
ATOM 562 C C . THR A 1 71 ? -16.195 3.234 16.848 1.00 88.75 71 THR A C 1
ATOM 564 O O . THR A 1 71 ? -17.346 2.951 17.165 1.00 88.75 71 THR A O 1
ATOM 567 N N . SER A 1 72 ? -15.438 4.046 17.594 1.00 89.81 72 SER A N 1
ATOM 568 C CA . SER A 1 72 ? -15.907 4.636 18.861 1.00 89.81 72 SER A CA 1
ATOM 569 C C . SER A 1 72 ? -17.106 5.571 18.662 1.00 89.81 72 SER A C 1
ATOM 571 O O . SER A 1 72 ? -17.942 5.706 19.548 1.00 89.81 72 SER A O 1
ATOM 573 N N . GLN A 1 73 ? -17.215 6.193 17.485 1.00 89.69 73 GLN A N 1
ATOM 574 C CA . GLN A 1 73 ? -18.348 7.028 17.079 1.00 89.69 73 GLN A CA 1
ATOM 575 C C . GLN A 1 73 ? -19.481 6.231 16.406 1.00 89.69 73 GLN A C 1
ATOM 577 O O . GLN A 1 73 ? -20.417 6.836 15.889 1.00 89.69 73 GLN A O 1
ATOM 582 N N . SER A 1 74 ? -19.410 4.892 16.401 1.00 86.50 74 SER A N 1
ATOM 583 C CA . SER A 1 74 ? -20.363 3.996 15.722 1.00 86.50 74 SER A CA 1
ATOM 584 C C . SER A 1 74 ? -20.552 4.310 14.230 1.00 86.50 74 SER A C 1
ATOM 586 O O . SER A 1 74 ? -21.622 4.084 13.665 1.00 86.50 74 SER A O 1
ATOM 588 N N . GLN A 1 75 ? -19.517 4.849 13.579 1.00 85.88 75 GLN A N 1
ATOM 589 C CA . GLN A 1 75 ? -19.530 5.123 12.145 1.00 85.88 75 GLN A CA 1
ATOM 590 C C . GLN A 1 75 ? -19.217 3.849 11.361 1.00 85.88 75 GLN A C 1
ATOM 592 O O . GLN A 1 75 ? -18.372 3.044 11.756 1.00 85.88 75 GLN A O 1
ATOM 597 N N . GLN A 1 76 ? -19.885 3.678 10.221 1.00 84.31 76 GLN A N 1
ATOM 598 C CA . GLN A 1 76 ? -19.595 2.576 9.315 1.00 84.31 76 GLN A CA 1
ATOM 599 C C . GLN A 1 76 ? -18.202 2.752 8.697 1.00 84.31 76 GLN A C 1
ATOM 601 O O . GLN A 1 76 ? -17.896 3.798 8.127 1.00 84.31 76 GLN A O 1
ATOM 606 N N . ILE A 1 77 ? -17.381 1.705 8.773 1.00 87.62 77 ILE A N 1
ATOM 607 C CA . ILE A 1 77 ? -16.036 1.686 8.193 1.00 87.62 77 ILE A CA 1
ATOM 608 C C . ILE A 1 77 ? -16.077 0.970 6.842 1.00 87.62 77 ILE A C 1
ATOM 610 O O . ILE A 1 77 ? -16.492 -0.188 6.752 1.00 87.62 77 ILE A O 1
ATOM 614 N N . SER A 1 78 ? -15.648 1.660 5.783 1.00 88.50 78 SER A N 1
ATOM 615 C CA . SER A 1 78 ? -15.407 1.053 4.473 1.00 88.50 78 SER A CA 1
ATOM 616 C C . SER A 1 78 ? -14.058 0.328 4.448 1.00 88.50 78 SER A C 1
ATOM 618 O O . SER A 1 78 ? -13.143 0.631 5.213 1.00 88.50 78 SER A O 1
ATOM 620 N N . VAL A 1 79 ? -13.925 -0.652 3.550 1.00 91.06 79 VAL A N 1
ATOM 621 C CA . VAL A 1 79 ? -12.643 -1.329 3.321 1.00 91.06 79 VAL A CA 1
ATOM 622 C C . VAL A 1 79 ? -11.646 -0.342 2.716 1.00 91.06 79 VAL A C 1
ATOM 624 O O . VAL A 1 79 ? -11.859 0.185 1.622 1.00 91.06 79 VAL A O 1
ATOM 627 N N . ILE A 1 80 ? -10.522 -0.165 3.399 1.00 93.00 80 ILE A N 1
ATOM 628 C CA . ILE A 1 80 ? -9.404 0.680 2.997 1.00 93.00 80 ILE A CA 1
ATOM 629 C C . ILE A 1 80 ? -8.522 -0.113 2.034 1.00 93.00 80 ILE A C 1
ATOM 631 O O . ILE A 1 80 ? -7.941 -1.146 2.388 1.00 93.00 80 ILE A O 1
ATOM 635 N N . ARG A 1 81 ? -8.390 0.377 0.800 1.00 94.31 81 ARG A N 1
ATOM 636 C CA . ARG A 1 81 ? -7.484 -0.210 -0.195 1.00 94.31 81 ARG A CA 1
ATOM 637 C C . ARG A 1 81 ? -6.078 0.349 0.007 1.00 94.31 81 ARG A C 1
ATOM 639 O O . ARG A 1 81 ? -5.861 1.538 -0.194 1.00 94.31 81 ARG A O 1
ATOM 646 N N . ILE A 1 82 ? -5.117 -0.487 0.380 1.00 95.38 82 ILE A N 1
ATOM 647 C CA . ILE A 1 82 ? -3.706 -0.103 0.494 1.00 95.38 82 ILE A CA 1
ATOM 648 C C . ILE A 1 82 ? -2.978 -0.560 -0.767 1.00 95.38 82 ILE A C 1
ATOM 650 O O . ILE A 1 82 ? -2.817 -1.759 -0.991 1.00 95.38 82 ILE A O 1
ATOM 654 N N . VAL A 1 83 ? -2.525 0.390 -1.581 1.00 96.56 83 VAL A N 1
ATOM 655 C CA . VAL A 1 83 ? -1.737 0.125 -2.788 1.00 96.56 83 VAL A CA 1
ATOM 656 C C . VAL A 1 83 ? -0.258 0.294 -2.465 1.00 96.56 83 VAL A C 1
ATOM 658 O O . VAL A 1 83 ? 0.178 1.378 -2.095 1.00 96.56 83 VAL A O 1
ATOM 661 N N . LEU A 1 84 ? 0.515 -0.776 -2.595 1.00 96.25 84 LEU A N 1
ATOM 662 C CA . LEU A 1 84 ? 1.948 -0.823 -2.334 1.00 96.25 84 LEU A CA 1
ATOM 663 C C . LEU A 1 84 ? 2.697 -0.768 -3.667 1.00 96.25 84 LEU A C 1
ATOM 665 O O . LEU A 1 84 ? 2.711 -1.750 -4.406 1.00 96.25 84 LEU A O 1
ATOM 669 N N . LEU A 1 85 ? 3.309 0.376 -3.968 1.00 94.38 85 LEU A N 1
ATOM 670 C CA . LEU A 1 85 ? 4.185 0.568 -5.122 1.00 94.38 85 LEU A CA 1
ATOM 671 C C . LEU A 1 85 ? 5.620 0.342 -4.651 1.00 94.38 85 LEU A C 1
ATOM 673 O O . LEU A 1 85 ? 6.161 1.168 -3.916 1.00 94.38 85 LEU A O 1
ATOM 677 N N . GLY A 1 86 ? 6.239 -0.767 -5.043 1.00 92.31 86 GLY A N 1
ATOM 678 C CA . GLY A 1 86 ? 7.615 -1.045 -4.636 1.00 92.31 86 GLY A CA 1
ATOM 679 C C . GLY A 1 86 ? 8.130 -2.402 -5.084 1.00 92.31 86 GLY A C 1
ATOM 680 O O . GLY A 1 86 ? 7.756 -2.914 -6.135 1.00 92.31 86 GLY A O 1
ATOM 681 N N . ASN A 1 87 ? 9.006 -2.981 -4.267 1.00 90.50 87 ASN A N 1
ATOM 682 C CA . ASN A 1 87 ? 9.599 -4.297 -4.483 1.00 90.50 87 ASN A CA 1
ATOM 683 C C . ASN A 1 87 ? 9.112 -5.320 -3.438 1.00 90.50 87 ASN A C 1
ATOM 685 O O . ASN A 1 87 ? 8.414 -4.976 -2.481 1.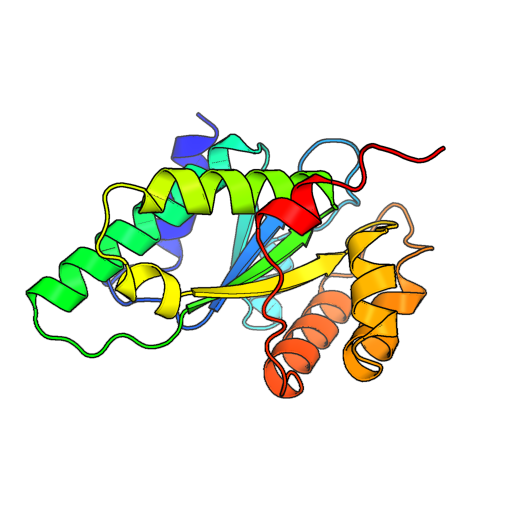00 90.50 87 ASN A O 1
ATOM 689 N N . ASP A 1 88 ? 9.525 -6.580 -3.599 1.00 91.00 88 ASP A N 1
ATOM 690 C CA . ASP A 1 88 ? 9.133 -7.684 -2.708 1.00 91.00 88 ASP A CA 1
ATOM 691 C C . ASP A 1 88 ? 9.517 -7.418 -1.243 1.00 91.00 88 ASP A C 1
ATOM 693 O O . ASP A 1 88 ? 8.749 -7.703 -0.323 1.00 91.00 88 ASP A O 1
ATOM 697 N N . ALA A 1 89 ? 10.693 -6.822 -1.015 1.00 91.06 89 ALA A N 1
ATOM 698 C CA . ALA A 1 89 ? 11.176 -6.502 0.325 1.00 91.06 89 ALA A CA 1
ATOM 699 C C . ALA A 1 89 ? 10.297 -5.453 1.019 1.00 91.06 89 ALA A C 1
ATOM 701 O O . ALA A 1 89 ? 9.973 -5.607 2.198 1.00 91.06 89 ALA A O 1
ATOM 702 N N . PHE A 1 90 ? 9.881 -4.419 0.286 1.00 92.38 90 PHE A N 1
ATOM 703 C CA . PHE A 1 90 ? 8.980 -3.387 0.780 1.00 92.38 90 PHE A CA 1
ATOM 704 C C . PHE A 1 90 ? 7.614 -3.967 1.150 1.00 92.38 90 PHE A C 1
ATOM 706 O O . PHE A 1 90 ? 7.134 -3.709 2.253 1.00 92.38 90 PHE A O 1
ATOM 713 N N . VAL A 1 91 ? 7.020 -4.796 0.283 1.00 93.00 91 VAL A N 1
ATOM 714 C CA . VAL A 1 91 ? 5.738 -5.458 0.579 1.00 93.00 91 VAL A CA 1
ATOM 715 C C . VAL A 1 91 ? 5.853 -6.310 1.835 1.00 93.00 91 VAL A C 1
ATOM 717 O O . VAL A 1 91 ? 5.035 -6.178 2.743 1.00 93.00 91 VAL A O 1
ATOM 720 N N . ASN A 1 92 ? 6.895 -7.137 1.926 1.00 91.69 92 ASN A N 1
ATOM 721 C CA . ASN A 1 92 ? 7.116 -7.979 3.092 1.00 91.69 92 ASN A CA 1
ATOM 722 C C . ASN A 1 92 ? 7.267 -7.149 4.379 1.00 91.69 92 ASN A C 1
ATOM 724 O O . ASN A 1 92 ? 6.624 -7.446 5.383 1.00 91.69 92 ASN A O 1
ATOM 728 N N . ALA A 1 93 ? 8.056 -6.074 4.353 1.00 91.94 93 ALA A N 1
ATOM 729 C CA . ALA A 1 93 ? 8.230 -5.206 5.516 1.00 91.94 93 ALA A CA 1
ATOM 730 C C . ALA A 1 93 ? 6.934 -4.469 5.913 1.00 91.94 93 ALA A C 1
ATOM 732 O O . ALA A 1 93 ? 6.656 -4.285 7.103 1.00 91.94 93 ALA A O 1
ATOM 733 N N . PHE A 1 94 ? 6.117 -4.077 4.930 1.00 94.12 94 PHE A N 1
ATOM 734 C CA . PHE A 1 94 ? 4.812 -3.466 5.172 1.00 94.12 94 PHE A CA 1
ATOM 735 C C . PHE A 1 94 ? 3.846 -4.464 5.823 1.00 94.12 94 PHE A C 1
ATOM 737 O O . PHE A 1 94 ? 3.187 -4.126 6.804 1.00 94.12 94 PHE A O 1
ATOM 744 N N . LEU A 1 95 ? 3.797 -5.707 5.331 1.00 93.44 95 LEU A N 1
ATOM 745 C CA . LEU A 1 95 ? 2.947 -6.764 5.889 1.00 93.44 95 LEU A CA 1
ATOM 746 C C . LEU A 1 95 ? 3.396 -7.203 7.292 1.00 93.44 95 LEU A C 1
ATOM 748 O O . LEU A 1 95 ? 2.553 -7.422 8.158 1.00 93.44 95 LEU A O 1
ATOM 752 N N . GLN A 1 96 ? 4.704 -7.263 7.556 1.00 91.88 96 GLN A N 1
ATOM 753 C CA . GLN A 1 96 ? 5.230 -7.481 8.910 1.00 91.88 96 GLN A CA 1
ATOM 754 C C . GLN A 1 96 ? 4.776 -6.367 9.858 1.00 91.88 96 GLN A C 1
ATOM 756 O O . GLN A 1 96 ? 4.225 -6.638 10.923 1.00 91.88 96 GLN A O 1
ATOM 761 N N . SER A 1 97 ? 4.914 -5.109 9.427 1.00 92.62 97 SER A N 1
ATOM 762 C CA . SER A 1 97 ? 4.437 -3.950 10.189 1.00 92.62 97 SER A CA 1
ATOM 763 C C . SER A 1 97 ? 2.928 -4.008 10.441 1.00 92.62 97 SER A C 1
ATOM 765 O O . SER A 1 97 ? 2.477 -3.654 11.524 1.00 92.62 97 SER A O 1
ATOM 767 N N . TYR A 1 98 ? 2.150 -4.478 9.465 1.00 93.81 98 TYR A N 1
ATOM 768 C CA . TYR A 1 98 ? 0.705 -4.662 9.582 1.00 93.81 98 TYR A CA 1
ATOM 769 C C . TYR A 1 98 ? 0.337 -5.678 10.667 1.00 93.81 98 TYR A C 1
ATOM 771 O O . TYR A 1 98 ? -0.478 -5.363 11.535 1.00 93.81 98 TYR A O 1
ATOM 779 N N . VAL A 1 99 ? 0.976 -6.852 10.667 1.00 91.69 99 VAL A N 1
ATOM 780 C CA . VAL A 1 99 ? 0.755 -7.879 11.698 1.00 91.69 99 VAL A CA 1
ATOM 781 C C . VAL A 1 99 ? 1.134 -7.347 13.078 1.00 91.69 99 VAL A C 1
ATOM 783 O O . VAL A 1 99 ? 0.355 -7.475 14.019 1.00 91.69 99 VAL A O 1
ATOM 786 N N . GLU A 1 100 ? 2.290 -6.694 13.198 1.00 91.62 100 GLU A N 1
ATOM 787 C CA . GLU A 1 100 ? 2.746 -6.118 14.466 1.00 91.62 100 GLU A CA 1
ATOM 788 C C . GLU A 1 100 ? 1.798 -5.030 14.995 1.00 91.62 100 GLU A C 1
ATOM 790 O O . GLU A 1 100 ? 1.466 -5.024 16.180 1.00 91.62 100 GLU A O 1
ATOM 795 N N . CYS A 1 101 ? 1.327 -4.124 14.132 1.00 91.38 101 CYS A N 1
ATOM 796 C CA . CYS A 1 101 ? 0.411 -3.045 14.510 1.00 91.38 101 CYS A CA 1
ATOM 797 C C . CYS A 1 101 ? -0.978 -3.551 14.9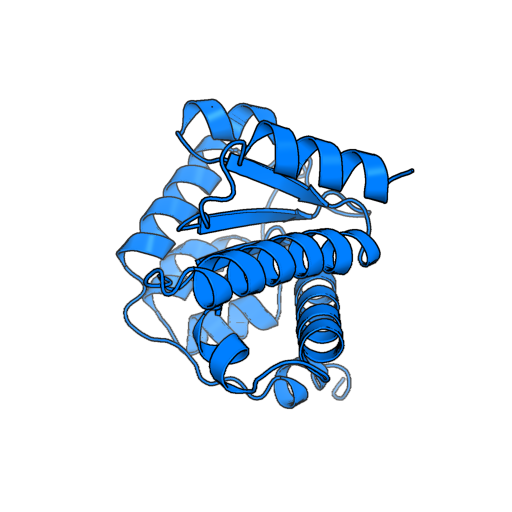39 1.00 91.38 101 CYS A C 1
ATOM 799 O O . CYS A 1 101 ? -1.647 -2.885 15.736 1.00 91.38 101 CYS A O 1
ATOM 801 N N . LEU A 1 102 ? -1.419 -4.703 14.420 1.00 91.94 102 LEU A N 1
ATOM 802 C CA . LEU A 1 102 ? -2.727 -5.292 14.721 1.00 91.94 102 LEU A CA 1
ATOM 803 C C . LEU A 1 102 ? -2.704 -6.369 15.808 1.00 91.94 102 LEU A C 1
ATOM 805 O O . LEU A 1 102 ? -3.772 -6.736 16.288 1.00 91.94 102 LEU A O 1
ATOM 809 N N . ALA A 1 103 ? -1.532 -6.836 16.244 1.00 90.50 103 ALA A N 1
ATOM 810 C CA . ALA A 1 103 ? -1.406 -7.927 17.214 1.00 90.50 103 ALA A CA 1
ATOM 811 C C . ALA A 1 103 ? -2.176 -7.694 18.530 1.00 90.50 103 ALA A C 1
ATOM 813 O O . ALA A 1 103 ? -2.639 -8.647 19.149 1.00 90.50 103 ALA A O 1
ATOM 814 N N . SER A 1 104 ? -2.331 -6.436 18.953 1.00 88.31 104 SER A N 1
ATOM 815 C CA . SER A 1 104 ? -3.066 -6.038 20.164 1.00 88.31 104 SER A CA 1
ATOM 816 C C . SER A 1 104 ? -4.433 -5.397 19.883 1.00 88.31 104 SER A C 1
ATOM 818 O O . SER A 1 104 ? -5.015 -4.766 20.768 1.00 88.31 104 SER A O 1
ATOM 820 N N . ARG A 1 105 ? -4.943 -5.498 18.649 1.00 91.25 105 ARG A N 1
ATOM 821 C CA . ARG A 1 105 ? -6.190 -4.860 18.194 1.00 91.25 105 ARG A CA 1
ATOM 822 C C . ARG A 1 105 ? -7.292 -5.901 17.958 1.00 91.25 105 ARG A C 1
ATOM 824 O O . ARG A 1 105 ? -6.981 -7.078 17.791 1.00 91.25 105 ARG A O 1
ATOM 831 N N . PRO A 1 106 ? -8.578 -5.496 17.929 1.00 92.12 106 PRO A N 1
ATOM 832 C CA . PRO A 1 106 ? -9.669 -6.408 17.596 1.00 92.12 106 PRO A CA 1
ATOM 833 C C . PRO A 1 106 ? -9.422 -7.120 16.261 1.00 92.12 106 PRO A C 1
ATOM 835 O O . PRO A 1 106 ? -9.057 -6.478 15.277 1.00 92.12 106 PRO A O 1
ATOM 838 N N . HIS A 1 107 ? -9.654 -8.435 16.205 1.00 87.00 107 HIS A N 1
ATOM 839 C CA . HIS A 1 107 ? -9.386 -9.239 15.003 1.00 87.00 107 HIS A CA 1
ATOM 840 C C . HIS A 1 107 ? -10.129 -8.738 13.758 1.00 87.00 107 HIS A C 1
ATOM 842 O O . HIS A 1 107 ? -9.605 -8.827 12.649 1.00 87.00 107 HIS A O 1
ATOM 848 N N . GLU A 1 108 ? -11.320 -8.162 13.938 1.00 89.88 108 GLU A N 1
ATOM 849 C CA . GLU A 1 108 ? -12.107 -7.569 12.855 1.00 89.88 108 GLU A CA 1
ATOM 850 C C . GLU A 1 108 ? -11.383 -6.422 12.136 1.00 89.88 108 GLU A C 1
ATOM 852 O O . GLU A 1 108 ? -11.689 -6.156 10.977 1.00 89.88 108 GLU A O 1
ATOM 857 N N . TYR A 1 109 ? -10.384 -5.783 12.766 1.00 91.88 109 TYR A N 1
ATOM 858 C CA . TYR A 1 109 ? -9.632 -4.696 12.136 1.00 91.88 109 TYR A CA 1
ATOM 859 C C . TYR A 1 109 ? -8.902 -5.173 10.887 1.00 91.88 109 TYR A C 1
ATOM 861 O O . TYR A 1 109 ? -8.735 -4.397 9.950 1.00 91.88 109 TYR A O 1
ATOM 869 N N . MET A 1 110 ? -8.530 -6.455 10.832 1.00 89.75 110 MET A N 1
ATOM 870 C CA . MET A 1 110 ? -7.933 -7.044 9.637 1.00 89.75 110 MET A CA 1
ATOM 871 C C . MET A 1 110 ? -8.872 -6.990 8.426 1.00 89.75 110 MET A C 1
ATOM 873 O O . MET A 1 110 ? -8.409 -6.858 7.296 1.00 89.75 110 MET A O 1
ATOM 877 N N . ASN A 1 111 ? -10.189 -7.024 8.652 1.00 90.25 111 ASN A N 1
ATOM 878 C CA . ASN A 1 111 ? -11.192 -6.987 7.587 1.00 90.25 111 ASN A CA 1
ATOM 879 C C . ASN A 1 111 ? -11.362 -5.586 6.982 1.00 90.25 111 ASN A C 1
ATOM 881 O O . ASN A 1 111 ? -11.943 -5.454 5.905 1.00 90.25 111 ASN A O 1
ATOM 885 N N . TYR A 1 112 ? -10.846 -4.540 7.638 1.00 92.69 112 TYR A N 1
ATOM 886 C CA . TYR A 1 112 ? -10.883 -3.173 7.115 1.00 92.69 112 TYR A CA 1
ATOM 887 C C . TYR A 1 112 ? -9.783 -2.890 6.092 1.00 92.69 112 TYR A C 1
ATOM 889 O O . TYR A 1 112 ? -9.797 -1.822 5.489 1.00 92.69 112 TYR A O 1
ATOM 897 N N . PHE A 1 113 ? -8.848 -3.814 5.859 1.00 93.25 113 PHE A N 1
ATOM 898 C CA . PHE A 1 113 ? -7.719 -3.593 4.958 1.00 93.25 113 PHE A CA 1
ATOM 899 C C . PHE A 1 113 ? -7.737 -4.544 3.769 1.00 93.25 113 PHE A C 1
ATOM 901 O O . PHE A 1 113 ? -7.954 -5.747 3.898 1.00 93.25 113 PHE A O 1
ATOM 908 N N . ARG A 1 114 ? -7.435 -4.003 2.587 1.00 93.00 114 ARG A N 1
ATOM 909 C CA . ARG A 1 114 ? -7.225 -4.793 1.374 1.00 93.00 114 ARG A CA 1
ATOM 910 C C . ARG A 1 114 ? -5.983 -4.324 0.643 1.00 93.00 114 ARG A C 1
ATOM 912 O O . ARG A 1 114 ? -5.898 -3.163 0.258 1.00 93.00 114 ARG A O 1
ATOM 919 N N . PHE A 1 115 ? -5.039 -5.233 0.438 1.00 94.25 115 PHE A N 1
ATOM 920 C CA . PHE A 1 115 ? -3.748 -4.920 -0.163 1.00 94.25 115 PHE A CA 1
ATOM 921 C C . PHE A 1 115 ? -3.755 -5.116 -1.679 1.00 94.25 115 PHE A C 1
ATOM 923 O O . PHE A 1 115 ? -4.282 -6.102 -2.190 1.00 94.25 115 PHE A O 1
ATOM 930 N N . TYR A 1 116 ? -3.123 -4.178 -2.375 1.00 95.19 116 TYR A N 1
ATOM 931 C CA . TYR A 1 116 ? -2.883 -4.178 -3.811 1.00 95.19 116 TYR A CA 1
ATOM 932 C C . TYR A 1 116 ? -1.393 -3.972 -4.018 1.00 95.19 116 TYR A C 1
ATOM 934 O O . TYR A 1 116 ? -0.841 -2.984 -3.548 1.00 95.19 116 TYR A O 1
ATOM 942 N N . PHE A 1 117 ? -0.729 -4.883 -4.713 1.00 94.56 117 PHE A N 1
ATOM 943 C CA . PHE A 1 117 ? 0.687 -4.734 -5.019 1.00 94.56 117 PHE A CA 1
ATOM 944 C C . PHE A 1 117 ? 0.880 -4.228 -6.450 1.00 94.56 117 PHE A C 1
ATOM 946 O O . PHE A 1 117 ? 0.186 -4.674 -7.358 1.00 94.56 117 PHE A O 1
ATOM 953 N N . VAL A 1 118 ? 1.797 -3.281 -6.637 1.00 94.31 118 VAL A N 1
ATOM 954 C CA . VAL A 1 118 ? 2.221 -2.762 -7.938 1.00 94.31 118 VAL A CA 1
ATOM 955 C C . VAL A 1 118 ? 3.752 -2.784 -7.958 1.00 94.31 118 VAL A C 1
ATOM 957 O O . VAL A 1 118 ? 4.378 -2.017 -7.220 1.00 94.31 118 VAL A O 1
ATOM 960 N N . PRO A 1 119 ? 4.384 -3.668 -8.748 1.00 92.56 119 PRO A N 1
ATOM 961 C CA . PRO A 1 119 ? 5.835 -3.755 -8.771 1.00 92.56 119 PRO A CA 1
ATOM 962 C C . PRO A 1 119 ? 6.427 -2.517 -9.456 1.00 92.56 119 PRO A C 1
ATOM 964 O O . PRO A 1 119 ? 5.910 -2.049 -10.464 1.00 92.56 119 PRO A O 1
ATOM 967 N N . LEU A 1 120 ? 7.515 -1.969 -8.917 1.00 90.38 120 LEU A N 1
ATOM 968 C CA . LEU A 1 120 ? 8.288 -0.908 -9.589 1.00 90.38 120 LEU A CA 1
ATOM 969 C C . LEU A 1 120 ? 9.510 -1.452 -10.329 1.00 90.38 120 LEU A C 1
ATOM 971 O O . LEU A 1 120 ? 10.076 -0.785 -11.185 1.00 90.38 120 LEU A O 1
ATOM 975 N N . ILE A 1 121 ? 9.920 -2.662 -9.976 1.00 87.12 121 ILE A N 1
ATOM 976 C CA . ILE A 1 121 ? 11.052 -3.383 -10.546 1.00 87.12 121 ILE A CA 1
ATOM 977 C C . ILE A 1 121 ? 10.670 -4.859 -10.664 1.00 87.12 121 ILE A C 1
ATOM 979 O O . ILE A 1 121 ? 9.592 -5.262 -10.216 1.00 87.12 121 ILE A O 1
ATOM 983 N N . PHE A 1 122 ? 11.568 -5.677 -11.215 1.00 87.00 122 PHE A N 1
ATOM 984 C CA . PHE A 1 122 ? 11.394 -7.126 -11.224 1.00 87.00 122 PHE A CA 1
ATOM 985 C C . PHE A 1 122 ? 11.011 -7.661 -9.831 1.00 87.00 122 PHE A C 1
ATOM 987 O O . PHE A 1 122 ? 11.622 -7.313 -8.817 1.00 87.00 122 PHE A O 1
ATOM 994 N N . SER A 1 123 ? 9.984 -8.510 -9.795 1.00 88.88 123 SER A N 1
ATOM 995 C CA . SER A 1 123 ? 9.360 -8.990 -8.567 1.00 88.88 123 SER A CA 1
ATOM 996 C C . SER A 1 123 ? 8.868 -10.424 -8.743 1.00 88.88 123 SER A C 1
ATOM 998 O O . SER A 1 123 ? 8.040 -10.719 -9.612 1.00 88.88 123 SER A O 1
ATOM 1000 N N . TYR A 1 124 ? 9.341 -11.320 -7.874 1.00 89.62 124 TYR A N 1
ATOM 1001 C CA . TYR A 1 124 ? 8.873 -12.704 -7.850 1.00 89.62 124 TYR A CA 1
ATOM 1002 C C . TYR A 1 124 ? 7.427 -12.777 -7.372 1.00 89.62 124 TYR A C 1
ATOM 1004 O O . TYR A 1 124 ? 6.644 -13.569 -7.900 1.00 89.62 124 TYR A O 1
ATOM 1012 N N . LEU A 1 125 ? 7.058 -11.920 -6.414 1.00 89.38 125 LEU A N 1
ATOM 1013 C CA . LEU A 1 125 ? 5.684 -11.822 -5.941 1.00 89.38 125 LEU A CA 1
ATOM 1014 C C . LEU A 1 125 ? 4.744 -11.408 -7.076 1.00 89.38 125 LEU A C 1
ATOM 1016 O O . LEU A 1 125 ? 3.713 -12.042 -7.264 1.00 89.38 125 LEU A O 1
ATOM 1020 N N . ALA A 1 126 ? 5.100 -10.404 -7.876 1.00 90.62 126 ALA A N 1
ATOM 1021 C CA . ALA A 1 126 ? 4.277 -9.972 -9.000 1.00 90.62 126 ALA A CA 1
ATOM 1022 C C . ALA A 1 126 ? 4.141 -11.066 -10.060 1.00 90.62 126 ALA A C 1
ATOM 1024 O O . ALA A 1 126 ? 3.045 -11.280 -10.574 1.00 90.62 126 ALA A O 1
ATOM 1025 N N . LYS A 1 127 ? 5.222 -11.793 -10.359 1.00 90.56 127 LYS A N 1
ATOM 1026 C CA . LYS A 1 127 ? 5.178 -12.923 -11.292 1.00 90.56 127 LYS A CA 1
ATOM 1027 C C . LYS A 1 127 ? 4.246 -14.032 -10.803 1.00 90.56 127 LYS A C 1
ATOM 1029 O O . LYS A 1 127 ? 3.453 -14.551 -11.585 1.00 90.56 127 LYS A O 1
ATOM 1034 N N . PHE A 1 128 ? 4.307 -14.358 -9.513 1.00 89.62 128 PHE A N 1
ATOM 1035 C CA . PHE A 1 128 ? 3.395 -15.309 -8.881 1.00 89.62 128 PHE A CA 1
ATOM 1036 C C . PHE A 1 128 ? 1.942 -14.814 -8.906 1.00 89.62 128 PHE A C 1
ATOM 1038 O O . PHE A 1 128 ? 1.051 -15.541 -9.324 1.00 89.62 128 PHE A O 1
ATOM 1045 N N . LEU A 1 129 ? 1.685 -13.555 -8.544 1.00 89.81 129 LEU A N 1
ATOM 1046 C CA . LEU A 1 129 ? 0.339 -12.978 -8.626 1.00 89.81 129 LEU A CA 1
ATOM 1047 C C . LEU A 1 129 ? -0.203 -12.996 -10.063 1.00 89.81 129 LEU A C 1
ATOM 1049 O O . LEU A 1 129 ? -1.371 -13.309 -10.270 1.00 89.81 129 LEU A O 1
ATOM 1053 N N . GLY A 1 130 ? 0.646 -12.729 -11.058 1.00 90.31 130 GLY A N 1
ATOM 1054 C CA . GLY A 1 130 ? 0.281 -12.783 -12.473 1.00 90.31 130 GLY A CA 1
ATOM 1055 C C . GLY A 1 130 ? -0.031 -14.188 -12.992 1.00 90.31 130 GLY A C 1
ATOM 1056 O O . GLY A 1 130 ? -0.814 -14.313 -13.931 1.00 90.31 130 GLY A O 1
ATOM 1057 N N . SER A 1 131 ? 0.522 -15.247 -12.386 1.00 89.62 131 SER A N 1
ATOM 1058 C CA . SER A 1 131 ? 0.143 -16.626 -12.733 1.00 89.62 131 SER A CA 1
ATOM 1059 C C . SER A 1 131 ? -1.205 -17.036 -12.131 1.00 89.62 131 SER A C 1
ATOM 1061 O O . SER A 1 131 ? -1.879 -17.904 -12.684 1.00 89.62 131 SER A O 1
ATOM 1063 N N . LEU A 1 132 ? -1.617 -16.398 -11.030 1.00 88.94 132 LEU A N 1
ATOM 1064 C CA . LEU A 1 132 ? -2.914 -16.618 -10.383 1.00 88.94 132 LEU A CA 1
ATOM 1065 C C . LEU A 1 132 ? -4.032 -15.745 -10.971 1.00 88.94 132 LEU A C 1
ATOM 1067 O O . LEU A 1 132 ? -5.197 -16.149 -10.979 1.00 88.94 132 LEU A O 1
ATOM 1071 N N . ASP A 1 133 ? -3.689 -14.549 -11.448 1.00 89.00 133 ASP A N 1
ATOM 1072 C CA . ASP A 1 133 ? -4.618 -13.573 -12.009 1.00 89.00 133 ASP A CA 1
ATOM 1073 C C . ASP A 1 133 ? -4.081 -13.011 -13.335 1.00 89.00 133 ASP A C 1
ATOM 1075 O O . ASP A 1 133 ? -3.201 -12.151 -13.381 1.00 89.00 133 ASP A O 1
ATOM 1079 N N . SER A 1 134 ? -4.672 -13.475 -14.439 1.00 89.06 134 SER A N 1
ATOM 1080 C CA . SER A 1 134 ? -4.324 -13.017 -15.790 1.00 89.06 134 SER A CA 1
ATOM 1081 C C . SER A 1 134 ? -4.558 -11.518 -16.020 1.00 89.06 134 SER A C 1
ATOM 1083 O O . SER A 1 134 ? -3.837 -10.912 -16.815 1.00 89.06 134 SER A O 1
ATOM 1085 N N . GLN A 1 135 ? -5.518 -10.888 -15.327 1.00 90.56 135 GLN A N 1
ATOM 1086 C CA . GLN A 1 135 ? -5.724 -9.443 -15.434 1.00 90.56 135 GLN A CA 1
ATOM 1087 C C . GLN A 1 135 ? -4.583 -8.696 -14.752 1.00 90.56 135 GLN A C 1
ATOM 1089 O O . GLN A 1 135 ? -4.040 -7.763 -15.345 1.00 90.56 135 GLN A O 1
ATOM 1094 N N . TYR A 1 136 ? -4.174 -9.141 -13.560 1.00 92.25 136 TYR A N 1
ATOM 1095 C CA . TYR A 1 136 ? -2.979 -8.624 -12.892 1.00 92.25 136 TYR A CA 1
ATOM 1096 C C . TYR A 1 136 ? -1.740 -8.787 -13.780 1.00 92.25 136 TYR A C 1
ATOM 1098 O O . TYR A 1 136 ? -1.019 -7.818 -14.023 1.00 92.25 136 TYR A O 1
ATOM 1106 N N . GLY A 1 137 ? -1.535 -9.991 -14.326 1.00 91.19 137 GLY A N 1
ATOM 1107 C CA . GLY A 1 137 ? -0.443 -10.278 -15.255 1.00 91.19 137 GLY A CA 1
ATOM 1108 C C . GLY A 1 137 ? -0.447 -9.324 -16.451 1.00 91.19 137 GLY A C 1
ATOM 1109 O O . GLY A 1 137 ? 0.548 -8.666 -16.729 1.00 91.19 137 GLY A O 1
ATOM 1110 N N . SER A 1 138 ? -1.595 -9.113 -17.098 1.00 90.75 138 SER A N 1
ATOM 1111 C CA . SER A 1 138 ? -1.685 -8.195 -18.245 1.00 90.75 138 SER A CA 1
ATOM 1112 C C . SER A 1 138 ? -1.288 -6.742 -17.932 1.00 90.75 138 SER A C 1
ATOM 1114 O O . SER A 1 138 ? -0.855 -6.022 -18.829 1.00 90.75 138 SER A O 1
ATOM 1116 N N . LEU A 1 139 ? -1.424 -6.302 -16.675 1.00 91.00 139 LEU A N 1
ATOM 1117 C CA . LEU A 1 139 ? -1.071 -4.944 -16.252 1.00 91.00 139 LEU A CA 1
ATOM 1118 C C . LEU A 1 139 ? 0.410 -4.807 -15.893 1.00 91.00 139 LEU A C 1
ATOM 1120 O O . LEU A 1 139 ? 1.001 -3.751 -16.140 1.00 91.00 139 LEU A O 1
ATOM 1124 N N . PHE A 1 140 ? 0.996 -5.850 -15.299 1.00 90.69 140 PHE A N 1
ATOM 1125 C CA . PHE A 1 140 ? 2.281 -5.747 -14.606 1.00 90.69 140 PHE A CA 1
ATOM 1126 C C . PHE A 1 140 ? 3.357 -6.740 -15.075 1.00 90.69 140 PHE A C 1
ATOM 1128 O O . PHE A 1 140 ? 4.517 -6.579 -14.712 1.00 90.69 140 PHE A O 1
ATOM 1135 N N . SER A 1 141 ? 3.039 -7.721 -15.926 1.00 76.81 141 SER A N 1
ATOM 1136 C CA . SER A 1 141 ? 4.015 -8.698 -16.442 1.00 76.81 141 SER A CA 1
ATOM 1137 C C . SER A 1 141 ? 5.113 -8.072 -17.306 1.00 76.81 141 SER A C 1
ATOM 1139 O O . SER A 1 141 ? 6.195 -8.633 -17.397 1.00 76.81 141 SER A O 1
ATOM 1141 N N . SER A 1 142 ? 4.878 -6.904 -17.912 1.00 69.19 142 SER A N 1
ATOM 1142 C CA . SER A 1 142 ? 5.900 -6.181 -18.685 1.00 69.19 142 SER A CA 1
ATOM 1143 C C . SER A 1 142 ? 6.811 -5.294 -17.825 1.00 69.19 142 SER A C 1
ATOM 1145 O O . SER A 1 142 ? 7.701 -4.637 -18.360 1.00 69.19 142 SER A O 1
ATOM 1147 N N . MET A 1 143 ? 6.593 -5.231 -16.504 1.00 67.19 143 MET A N 1
ATOM 1148 C CA . MET A 1 143 ? 7.372 -4.375 -15.595 1.00 67.19 143 MET A CA 1
ATOM 1149 C C . MET A 1 143 ? 8.768 -4.936 -15.274 1.00 67.19 143 MET A C 1
ATOM 1151 O O . MET A 1 143 ? 9.533 -4.302 -14.551 1.00 67.19 143 MET A O 1
ATOM 1155 N N . GLU A 1 144 ? 9.132 -6.094 -15.835 1.00 61.47 144 GLU A N 1
ATOM 1156 C CA . GLU A 1 144 ? 10.474 -6.683 -15.722 1.00 61.47 144 GLU A CA 1
ATOM 1157 C C . GLU A 1 144 ? 11.567 -5.815 -16.387 1.00 61.47 144 GLU A C 1
ATOM 1159 O O . GLU A 1 144 ? 12.748 -6.019 -16.120 1.00 61.47 144 GLU A O 1
ATOM 1164 N N . SER A 1 145 ? 11.193 -4.839 -17.227 1.00 55.84 145 SER A N 1
ATOM 1165 C CA . SER A 1 145 ? 12.114 -4.064 -18.077 1.00 55.84 145 SER A CA 1
ATOM 1166 C C . SER A 1 145 ? 12.085 -2.547 -17.851 1.00 55.84 145 SER A C 1
ATOM 1168 O O . SER A 1 145 ? 12.437 -1.799 -18.765 1.00 55.84 145 SER A O 1
ATOM 1170 N N . TYR A 1 146 ? 11.645 -2.055 -16.687 1.00 61.44 146 TYR A N 1
ATOM 1171 C CA . TYR A 1 146 ? 11.629 -0.605 -16.467 1.00 61.44 146 TYR A CA 1
ATOM 1172 C C . TYR A 1 146 ? 13.026 0.018 -16.554 1.00 61.44 146 TYR A C 1
ATOM 1174 O O . TYR A 1 146 ? 13.996 -0.482 -15.986 1.00 61.44 146 TYR A O 1
ATOM 1182 N N . SER A 1 147 ? 13.086 1.136 -17.276 1.00 59.25 147 SER A N 1
ATOM 1183 C CA . SER A 1 147 ? 14.212 2.062 -17.302 1.00 59.25 147 SER A CA 1
ATOM 1184 C C . SER A 1 147 ? 14.389 2.738 -15.937 1.00 59.25 147 SER A C 1
ATOM 1186 O O . SER A 1 147 ? 13.543 2.627 -15.049 1.00 59.25 147 SER A O 1
ATOM 1188 N N . GLU A 1 148 ? 15.468 3.504 -15.772 1.00 65.19 148 GLU A N 1
ATOM 1189 C CA . GLU A 1 148 ? 15.741 4.286 -14.555 1.00 65.19 148 GLU A CA 1
ATOM 1190 C C . GLU A 1 148 ? 14.600 5.255 -14.156 1.00 65.19 148 GLU A C 1
ATOM 1192 O O . GLU A 1 148 ? 14.573 5.739 -13.021 1.00 65.19 148 GLU A O 1
ATOM 1197 N N . MET A 1 149 ? 13.637 5.527 -15.052 1.00 70.06 149 MET A N 1
ATOM 1198 C CA . MET A 1 149 ? 12.521 6.447 -14.827 1.00 70.06 149 MET A CA 1
ATOM 1199 C C . MET A 1 149 ? 11.178 5.843 -15.264 1.00 70.06 149 MET A C 1
ATOM 1201 O O . MET A 1 149 ? 10.990 5.501 -16.430 1.00 70.06 149 MET A O 1
ATOM 1205 N N . ILE A 1 150 ? 10.212 5.779 -14.343 1.00 79.94 150 ILE A N 1
ATOM 1206 C CA . ILE A 1 150 ? 8.845 5.311 -14.628 1.00 79.94 150 ILE A CA 1
ATOM 1207 C C . ILE A 1 150 ? 7.924 6.509 -14.868 1.00 79.94 150 ILE A C 1
ATOM 1209 O O . ILE A 1 150 ? 7.904 7.460 -14.082 1.00 79.94 150 ILE A O 1
ATOM 1213 N N . ASP A 1 151 ? 7.117 6.455 -15.931 1.00 85.50 151 ASP A N 1
ATOM 1214 C CA . ASP A 1 151 ? 6.099 7.470 -16.197 1.00 85.50 151 ASP A CA 1
ATOM 1215 C C . ASP A 1 151 ? 4.937 7.360 -15.193 1.00 85.50 151 ASP A C 1
ATOM 1217 O O . ASP A 1 151 ? 4.171 6.391 -15.173 1.00 85.50 151 ASP A O 1
ATOM 1221 N N . ALA A 1 152 ? 4.781 8.398 -14.368 1.00 87.25 152 ALA A N 1
ATOM 1222 C CA . ALA A 1 152 ? 3.692 8.515 -13.404 1.00 87.25 152 ALA A CA 1
ATOM 1223 C C . ALA A 1 152 ? 2.305 8.452 -14.068 1.00 87.25 152 ALA A C 1
ATOM 1225 O O . ALA A 1 152 ? 1.360 7.971 -13.439 1.00 87.25 152 ALA A O 1
ATOM 1226 N N . ARG A 1 153 ? 2.167 8.889 -15.329 1.00 90.19 153 ARG A N 1
ATOM 1227 C CA . ARG A 1 153 ? 0.910 8.804 -16.084 1.00 90.19 153 ARG A CA 1
ATOM 1228 C C . ARG A 1 153 ? 0.520 7.359 -16.353 1.00 90.19 153 ARG A C 1
ATOM 1230 O O . ARG A 1 153 ? -0.594 6.953 -16.020 1.00 90.19 153 ARG A O 1
ATOM 1237 N N . GLU A 1 154 ? 1.436 6.592 -16.939 1.00 88.50 154 GLU A N 1
ATOM 1238 C CA . GLU A 1 154 ? 1.225 5.175 -17.239 1.00 88.50 154 GLU A CA 1
ATOM 1239 C C . GLU A 1 154 ? 0.930 4.402 -15.948 1.00 88.50 154 GLU A C 1
ATOM 1241 O O . GLU A 1 154 ? -0.039 3.638 -15.877 1.00 88.50 154 GLU A O 1
ATOM 1246 N N . LEU A 1 155 ? 1.705 4.661 -14.888 1.00 91.12 155 LEU A N 1
ATOM 1247 C CA . LEU A 1 155 ? 1.509 3.997 -13.604 1.00 91.12 155 LEU A CA 1
ATOM 1248 C C . LEU A 1 155 ? 0.144 4.336 -12.986 1.00 91.12 155 LEU A C 1
ATOM 1250 O O . LEU A 1 155 ? -0.558 3.440 -12.519 1.00 91.12 155 LEU A O 1
ATOM 1254 N N . SER A 1 156 ? -0.284 5.600 -13.051 1.00 93.56 156 SER A N 1
ATOM 1255 C CA . SER A 1 156 ? -1.600 6.040 -12.560 1.00 93.56 156 SER A CA 1
ATOM 1256 C C . SER A 1 156 ? -2.759 5.359 -13.296 1.00 93.56 156 SER A C 1
ATOM 1258 O O . SER A 1 156 ? -3.751 4.959 -12.676 1.00 93.56 156 SER A O 1
ATOM 1260 N N . GLN A 1 157 ? -2.630 5.175 -14.614 1.00 93.12 157 GLN A N 1
ATOM 1261 C CA . GLN A 1 157 ? -3.615 4.455 -15.426 1.00 93.12 157 GLN A CA 1
ATOM 1262 C C . GLN A 1 157 ? -3.682 2.973 -15.047 1.00 93.12 157 GLN A C 1
ATOM 1264 O O . GLN A 1 157 ? -4.782 2.442 -14.865 1.00 93.12 157 GLN A O 1
ATOM 1269 N N . LYS A 1 158 ? -2.527 2.317 -14.868 1.00 93.12 158 LYS A N 1
ATOM 1270 C CA . LYS A 1 158 ? -2.458 0.918 -14.418 1.00 93.12 158 LYS A CA 1
ATOM 1271 C C . LYS A 1 158 ? -3.066 0.739 -13.028 1.00 93.12 158 LYS A C 1
ATOM 1273 O O . LYS A 1 158 ? -3.876 -0.165 -12.855 1.00 93.12 158 LYS A O 1
ATOM 1278 N N . ILE A 1 159 ? -2.754 1.620 -12.073 1.00 94.62 159 ILE A N 1
ATOM 1279 C CA . ILE A 1 159 ? -3.325 1.594 -10.713 1.00 94.62 159 ILE A CA 1
ATOM 1280 C C . ILE A 1 159 ? -4.844 1.743 -10.766 1.00 94.62 159 ILE A C 1
ATOM 1282 O O . ILE A 1 159 ? -5.569 0.928 -10.200 1.00 94.62 159 ILE A O 1
ATOM 1286 N N . THR A 1 160 ? -5.338 2.750 -11.487 1.00 94.50 160 THR A N 1
ATOM 1287 C CA . THR A 1 160 ? -6.780 3.004 -11.603 1.00 94.50 160 THR A CA 1
ATOM 1288 C C . THR A 1 160 ? -7.502 1.824 -12.247 1.00 94.50 160 THR A C 1
ATOM 1290 O O . THR A 1 160 ? -8.589 1.446 -11.808 1.00 94.50 160 THR A O 1
ATOM 1293 N N . ARG A 1 161 ? -6.905 1.218 -13.281 1.00 93.94 161 ARG A N 1
ATOM 1294 C CA . ARG A 1 161 ? -7.450 0.016 -13.914 1.00 93.94 161 ARG A CA 1
ATOM 1295 C C . ARG A 1 161 ? -7.449 -1.157 -12.942 1.00 93.94 161 ARG A C 1
ATOM 1297 O O . ARG A 1 161 ? -8.491 -1.778 -12.783 1.00 93.94 161 ARG A O 1
ATOM 1304 N N . TYR A 1 162 ? -6.341 -1.393 -12.243 1.00 94.06 162 TYR A N 1
ATOM 1305 C CA . TYR A 1 162 ? -6.221 -2.481 -11.280 1.00 94.06 162 TYR A CA 1
ATOM 1306 C C . TYR A 1 162 ? -7.281 -2.389 -10.175 1.00 94.06 162 TYR A C 1
ATOM 1308 O O . TYR A 1 162 ? -7.994 -3.358 -9.935 1.00 94.06 162 TYR A O 1
ATOM 1316 N N . LEU A 1 163 ? -7.468 -1.205 -9.582 1.00 92.50 163 LEU A N 1
ATOM 1317 C CA . LEU A 1 163 ? -8.471 -0.965 -8.536 1.00 92.50 163 LEU A CA 1
ATOM 1318 C C . LEU A 1 163 ? -9.919 -1.162 -9.013 1.00 92.50 163 LEU A C 1
ATOM 1320 O O . LEU A 1 163 ? -10.795 -1.455 -8.201 1.00 92.50 163 LEU A O 1
ATOM 1324 N N . LYS A 1 164 ? -10.188 -0.978 -10.312 1.00 91.25 164 LYS A N 1
ATOM 1325 C CA . LYS A 1 164 ? -11.520 -1.171 -10.907 1.00 91.25 164 LYS A CA 1
ATOM 1326 C C . LYS A 1 164 ? -11.782 -2.615 -11.317 1.00 91.25 164 LYS A C 1
ATOM 1328 O O . LYS A 1 164 ? -12.920 -3.066 -11.235 1.00 91.25 164 LYS A O 1
ATOM 1333 N N . THR A 1 165 ? -10.764 -3.317 -11.810 1.00 86.81 165 THR A N 1
ATOM 1334 C CA . THR A 1 165 ? -10.930 -4.648 -12.410 1.00 86.81 165 THR A CA 1
ATOM 1335 C C . THR A 1 165 ? -10.623 -5.785 -11.445 1.00 86.81 165 THR A C 1
ATOM 1337 O O . THR A 1 165 ? -11.012 -6.917 -11.711 1.00 86.81 165 THR A O 1
ATOM 1340 N N . SER A 1 166 ? -9.978 -5.516 -10.309 1.00 80.38 166 SER A N 1
ATOM 1341 C CA . SER A 1 166 ? -9.713 -6.524 -9.284 1.00 80.38 166 SER A CA 1
ATOM 1342 C C . SER A 1 166 ? -11.018 -7.102 -8.722 1.00 80.38 166 SER A C 1
ATOM 1344 O O . SER A 1 166 ? -11.711 -6.454 -7.934 1.00 80.38 166 SER A O 1
ATOM 1346 N N . GLN A 1 167 ? -11.358 -8.332 -9.099 1.00 69.69 167 GLN A N 1
ATOM 1347 C CA . GLN A 1 167 ? -12.568 -8.998 -8.597 1.00 69.69 167 GLN A CA 1
ATOM 1348 C C . GLN A 1 167 ? -12.278 -10.015 -7.493 1.00 69.69 167 GLN A C 1
ATOM 1350 O O . GLN A 1 167 ? -13.144 -10.304 -6.670 1.00 69.69 167 GLN A O 1
ATOM 1355 N N . ARG A 1 168 ? -11.053 -10.547 -7.437 1.00 72.94 168 ARG A N 1
ATOM 1356 C CA . ARG A 1 168 ? -10.656 -11.581 -6.476 1.00 72.94 168 ARG A CA 1
ATOM 1357 C C . ARG A 1 168 ? -9.756 -10.991 -5.399 1.00 72.94 168 ARG A C 1
ATOM 1359 O O . ARG A 1 168 ? -8.892 -10.169 -5.679 1.00 72.94 168 ARG A O 1
ATOM 1366 N N . THR A 1 169 ? -9.966 -11.389 -4.148 1.00 79.19 169 THR A N 1
ATOM 1367 C CA . THR A 1 169 ? -8.960 -11.221 -3.091 1.00 79.19 169 THR A CA 1
ATOM 1368 C C . THR A 1 169 ? -8.337 -12.577 -2.833 1.00 79.19 169 THR A C 1
ATOM 1370 O O . THR A 1 169 ? -9.034 -13.547 -2.545 1.00 79.19 169 THR A O 1
ATOM 1373 N N . LEU A 1 170 ? -7.019 -12.633 -2.990 1.00 77.19 170 LEU A N 1
ATOM 1374 C CA . LEU A 1 170 ? -6.234 -13.813 -2.682 1.00 77.19 170 LEU A CA 1
ATOM 1375 C C . LEU A 1 170 ? -6.019 -13.843 -1.168 1.00 77.19 170 LEU A C 1
ATOM 1377 O O . LEU A 1 170 ? -5.455 -12.906 -0.603 1.00 77.19 170 LEU A O 1
ATOM 1381 N N . ALA A 1 171 ? -6.485 -14.902 -0.512 1.00 74.50 171 ALA A N 1
ATOM 1382 C CA . ALA A 1 171 ? -6.197 -15.153 0.894 1.00 74.50 171 ALA A CA 1
ATOM 1383 C C . ALA A 1 171 ? -4.788 -15.750 1.009 1.00 74.50 171 ALA A C 1
ATOM 1385 O O . ALA A 1 171 ? -4.626 -16.952 1.189 1.00 74.50 171 ALA A O 1
ATOM 1386 N N . LEU A 1 172 ? -3.766 -14.914 0.820 1.00 65.81 172 LEU A N 1
ATOM 1387 C CA . LEU A 1 172 ? -2.377 -15.329 0.993 1.00 65.81 172 LEU A CA 1
ATOM 1388 C C . LEU A 1 172 ? -2.066 -15.357 2.494 1.00 65.81 172 LEU A C 1
ATOM 1390 O O . LEU A 1 172 ? -2.205 -14.317 3.149 1.00 65.81 172 LEU A O 1
ATOM 1394 N N . PRO A 1 173 ? -1.644 -16.498 3.068 1.00 58.00 173 PRO A N 1
ATOM 1395 C CA . PRO A 1 173 ? -1.152 -16.518 4.433 1.00 58.00 173 PRO A CA 1
ATOM 1396 C C . PRO A 1 173 ? 0.035 -15.561 4.521 1.00 58.00 173 PRO A C 1
ATOM 1398 O O . PRO A 1 173 ? 0.989 -15.673 3.751 1.00 58.00 173 PRO A O 1
ATOM 1401 N N . VAL A 1 174 ? 0.004 -14.621 5.467 1.00 55.47 174 VAL A N 1
ATOM 1402 C CA . VAL A 1 174 ? 1.097 -13.644 5.637 1.00 55.47 174 VAL A CA 1
ATOM 1403 C C . VAL A 1 174 ? 2.447 -14.356 5.856 1.00 55.47 174 VAL A C 1
ATOM 1405 O O . VAL A 1 174 ? 3.487 -13.854 5.441 1.00 55.47 174 VAL A O 1
ATOM 1408 N N . GLY A 1 175 ? 2.422 -15.579 6.406 1.00 50.09 175 GLY A N 1
ATOM 1409 C CA . GLY A 1 175 ? 3.592 -16.448 6.560 1.00 50.09 175 GLY A CA 1
ATOM 1410 C C . GLY A 1 175 ? 4.123 -17.101 5.273 1.00 50.09 175 GLY A C 1
ATOM 1411 O O . GLY A 1 175 ? 5.313 -17.391 5.212 1.00 50.09 175 GLY A O 1
ATOM 1412 N N . GLU A 1 176 ? 3.311 -17.296 4.229 1.00 44.78 176 GLU A N 1
ATOM 1413 C CA . GLU A 1 176 ? 3.772 -17.886 2.956 1.00 44.78 176 GLU A CA 1
ATOM 1414 C C . GLU A 1 176 ? 4.498 -16.858 2.076 1.00 44.78 176 GLU A C 1
ATOM 1416 O O . GLU A 1 176 ? 5.469 -17.193 1.399 1.00 44.78 176 GLU A O 1
ATOM 1421 N N . VAL A 1 177 ? 4.125 -15.575 2.170 1.00 45.69 177 VAL A N 1
ATOM 1422 C CA . VAL A 1 177 ? 4.840 -14.470 1.497 1.00 45.69 177 VAL A CA 1
ATOM 1423 C C . VAL A 1 177 ? 6.228 -14.233 2.121 1.00 45.69 177 VAL A C 1
ATOM 1425 O O . VAL A 1 177 ? 7.152 -13.789 1.440 1.00 45.69 177 VAL A O 1
ATOM 1428 N N . MET A 1 178 ? 6.418 -14.607 3.392 1.00 46.28 178 MET A N 1
ATOM 1429 C CA . MET A 1 178 ? 7.701 -14.524 4.105 1.00 46.28 178 MET A CA 1
ATOM 1430 C C . MET A 1 178 ? 8.710 -15.627 3.713 1.00 46.28 178 MET A C 1
ATOM 1432 O O . MET A 1 178 ? 9.869 -15.555 4.130 1.00 46.28 178 MET A O 1
ATOM 1436 N N . LEU A 1 179 ? 8.315 -16.636 2.920 1.00 41.88 179 LEU A N 1
ATOM 1437 C CA . LEU A 1 179 ? 9.100 -17.866 2.724 1.00 41.88 179 LEU A CA 1
ATOM 1438 C C . LEU A 1 179 ? 9.818 -18.032 1.377 1.00 41.88 179 LEU A C 1
ATOM 1440 O O . LEU A 1 179 ? 10.587 -18.982 1.239 1.00 41.88 179 LEU A O 1
ATOM 1444 N N . ASN A 1 180 ? 9.764 -17.074 0.446 1.00 44.75 180 ASN A N 1
ATOM 1445 C CA . ASN A 1 180 ? 10.613 -17.134 -0.762 1.00 44.75 180 ASN A CA 1
ATOM 1446 C C . ASN A 1 180 ? 12.111 -16.835 -0.499 1.00 44.75 180 ASN A C 1
ATOM 1448 O O . ASN A 1 180 ? 12.858 -16.478 -1.405 1.00 44.75 180 ASN A O 1
ATOM 1452 N N . ARG A 1 181 ? 12.584 -17.024 0.742 1.00 42.62 181 ARG A N 1
ATOM 1453 C CA . ARG A 1 181 ? 14.007 -17.022 1.125 1.00 42.62 181 ARG A CA 1
ATOM 1454 C C . ARG A 1 181 ? 14.637 -18.414 1.230 1.00 42.62 181 ARG A C 1
ATOM 1456 O O . ARG A 1 181 ? 15.741 -18.527 1.757 1.00 42.62 181 ARG A O 1
ATOM 1463 N N . LYS A 1 182 ? 14.002 -19.478 0.734 1.00 38.78 182 LYS A N 1
ATOM 1464 C CA . LYS A 1 182 ? 14.669 -20.784 0.618 1.00 38.78 182 LYS A CA 1
ATOM 1465 C C . LYS A 1 182 ? 14.363 -21.451 -0.716 1.00 38.78 182 LYS A C 1
ATOM 1467 O O . LYS A 1 182 ? 13.299 -22.032 -0.878 1.00 38.78 182 LYS A O 1
ATOM 1472 N N . GLY A 1 183 ? 15.334 -21.411 -1.633 1.00 44.00 183 GLY A N 1
ATOM 1473 C CA . GLY A 1 183 ? 15.350 -22.336 -2.767 1.00 44.00 183 GLY A CA 1
ATOM 1474 C C . GLY A 1 183 ? 15.930 -21.840 -4.090 1.00 44.00 183 GLY A C 1
ATOM 1475 O O . GLY A 1 183 ? 15.275 -22.055 -5.103 1.00 44.00 183 GLY A O 1
ATOM 1476 N N . ARG A 1 184 ? 17.124 -21.234 -4.099 1.00 33.56 184 ARG A N 1
ATOM 1477 C CA . ARG A 1 184 ? 18.302 -21.609 -4.921 1.00 33.56 184 ARG A CA 1
ATOM 1478 C C . ARG A 1 184 ? 19.310 -20.470 -4.981 1.00 33.56 184 ARG A C 1
ATOM 1480 O O . ARG A 1 184 ? 18.884 -19.325 -5.226 1.00 33.56 184 ARG A O 1
#

pLDDT: mean 83.87, std 13.47, range [33.56, 96.56]